Protein AF-A0A7X7BWW7-F1 (afdb_monomer_lite)

Sequence (259 aa):
MKNIQGCFLLGLLAFFCTSCFNEVEGQLAALERRVAFVEQKVATMTENIQSLQVLAEKYQSYIYVDSFRAIYSGKDITGYRLYFSDGQEIVLNNSITEEDPIIGLKFGTDGFYYWTITIDGVTDYVYDDYGQKVAASVLQPIVKIENNNWKISFDGGGIWKTYGSAMAQDGKSFVESVVEEDGYLNIYLLSGEVLTFPTYDLYEDYLDQIYKLGNDLDALIQIYDAKKNNLFVRTVVPIVENTDTVGYEMVFNNSTSIS

Radius of gyration: 32.7 Å; chains: 1; bounding box: 74×39×123 Å

Secondary structure (DSSP, 8-state):
-HHHHHHHHHHHHHHHHHHHHHHHHHHHHHHHHHHHHHHHHHHHHHHHHHHHHHHHHHHHTTPPEEEEEEEEETTEEEEEEEEETTS-EEEEE----TTS-EEEEEE-TTS-EEEEEEETTEEEE-B-TTS-B-BTTT---EEEEETTEEEEESSTTS--EEEEETTSSS---SEEEEEEETTEEEEEETTS-EEEEEBHHHHHHHHHHHHHHHHHHHHHHHHHHHHHTT--EEEEEEEEETTEEEEEEEEETTS-EE-

Structure (mmCIF, N/CA/C/O backbone):
data_AF-A0A7X7BWW7-F1
#
_entry.id   AF-A0A7X7BWW7-F1
#
loop_
_atom_site.group_PDB
_atom_site.id
_atom_site.type_symbol
_atom_site.label_atom_id
_atom_site.label_alt_id
_atom_site.label_comp_id
_atom_site.label_asym_id
_atom_site.label_entity_id
_atom_site.label_seq_id
_atom_site.pdbx_PDB_ins_code
_atom_site.Cartn_x
_atom_site.Cartn_y
_atom_site.Cartn_z
_atom_site.occupancy
_atom_site.B_iso_or_equiv
_atom_site.auth_seq_id
_atom_site.auth_comp_id
_atom_site.auth_asym_id
_ato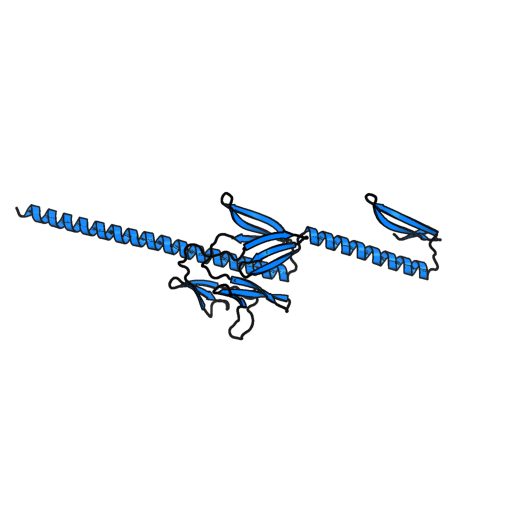m_site.auth_atom_id
_atom_site.pdbx_PDB_model_num
ATOM 1 N N . MET A 1 1 ? 34.629 22.397 -72.790 1.00 48.25 1 MET A N 1
ATOM 2 C CA . MET A 1 1 ? 34.053 21.159 -72.207 1.00 48.25 1 MET A CA 1
ATOM 3 C C . MET A 1 1 ? 34.547 20.816 -70.792 1.00 48.25 1 MET A C 1
ATOM 5 O O . MET A 1 1 ? 33.777 20.195 -70.078 1.00 48.25 1 MET A O 1
ATOM 9 N N . LYS A 1 2 ? 35.745 21.221 -70.325 1.00 48.72 2 LYS A N 1
ATOM 10 C CA . LYS A 1 2 ? 36.248 20.822 -68.985 1.00 48.72 2 LYS A CA 1
ATOM 11 C C . LYS A 1 2 ? 35.424 21.323 -67.778 1.00 48.72 2 LYS A C 1
ATOM 13 O O . LYS A 1 2 ? 35.360 20.627 -66.775 1.00 48.72 2 LYS A O 1
ATOM 18 N N . ASN A 1 3 ? 34.748 22.470 -67.876 1.00 48.72 3 ASN A N 1
ATOM 19 C CA . ASN A 1 3 ? 34.093 23.093 -66.712 1.00 48.72 3 ASN A CA 1
ATOM 20 C C . ASN A 1 3 ? 32.741 22.456 -66.323 1.00 48.72 3 ASN A C 1
ATOM 22 O O . ASN A 1 3 ? 32.282 22.657 -65.208 1.00 48.72 3 ASN A O 1
ATOM 26 N N . ILE A 1 4 ? 32.112 21.672 -67.208 1.00 50.66 4 ILE A N 1
ATOM 27 C CA . ILE A 1 4 ? 30.796 21.055 -66.940 1.00 50.66 4 ILE A CA 1
ATOM 28 C C . ILE A 1 4 ? 30.940 19.787 -66.080 1.00 50.66 4 ILE A C 1
ATOM 30 O O . ILE A 1 4 ? 30.092 19.520 -65.232 1.00 50.66 4 ILE A O 1
ATOM 34 N N . GLN A 1 5 ? 32.043 19.042 -66.223 1.00 50.62 5 GLN A N 1
ATOM 35 C CA . GLN A 1 5 ? 32.283 17.839 -65.414 1.00 50.62 5 GLN A CA 1
ATOM 36 C C . GLN A 1 5 ? 32.557 18.161 -63.935 1.00 50.62 5 GLN A C 1
ATOM 38 O O . GLN A 1 5 ? 32.140 17.397 -63.071 1.00 50.62 5 GLN A O 1
ATOM 43 N N . GLY A 1 6 ? 33.181 19.307 -63.627 1.00 45.78 6 GLY A N 1
ATOM 44 C CA . GLY A 1 6 ? 33.414 19.740 -62.242 1.00 45.78 6 GLY A CA 1
ATOM 45 C C . GLY A 1 6 ? 32.120 20.049 -61.481 1.00 45.78 6 GLY A C 1
ATOM 46 O O . GLY A 1 6 ? 31.939 19.583 -60.359 1.00 45.78 6 GLY A O 1
ATOM 47 N N . CYS A 1 7 ? 31.182 20.767 -62.109 1.00 51.72 7 CYS A N 1
ATOM 48 C CA . CYS A 1 7 ? 29.879 21.064 -61.505 1.00 51.72 7 CYS A CA 1
ATOM 49 C C . CYS A 1 7 ? 29.022 19.805 -61.306 1.00 51.72 7 CYS A C 1
ATOM 51 O O . CYS A 1 7 ? 28.334 19.700 -60.295 1.00 51.72 7 CYS A O 1
ATOM 53 N N . PHE A 1 8 ? 29.091 18.836 -62.226 1.00 53.88 8 PHE A N 1
ATOM 54 C CA . PHE A 1 8 ? 28.368 17.570 -62.075 1.00 53.88 8 PHE A CA 1
ATOM 55 C C . PHE A 1 8 ? 28.928 16.728 -60.915 1.00 53.88 8 PHE A C 1
ATOM 57 O O . PHE A 1 8 ? 28.154 16.150 -60.159 1.00 53.88 8 PHE A O 1
ATOM 64 N N . LEU A 1 9 ? 30.255 16.720 -60.716 1.00 51.09 9 LEU A N 1
ATOM 65 C CA . LEU A 1 9 ? 30.888 16.018 -59.592 1.00 51.09 9 LEU A CA 1
ATOM 66 C C . LEU A 1 9 ? 30.541 16.648 -58.230 1.00 51.09 9 LEU A C 1
ATOM 68 O O . LEU A 1 9 ? 30.221 15.918 -57.295 1.00 51.09 9 LEU A O 1
ATOM 72 N N . LEU A 1 10 ? 30.559 17.986 -58.119 1.00 53.88 10 LEU A N 1
ATOM 73 C CA . LEU A 1 10 ? 30.142 18.678 -56.888 1.00 53.88 10 LEU A CA 1
ATOM 74 C C . LEU A 1 10 ? 28.650 18.479 -56.590 1.00 53.88 10 LEU A C 1
ATOM 76 O O . LEU A 1 10 ? 28.290 18.267 -55.435 1.00 53.88 10 LEU A O 1
ATOM 80 N N . GLY A 1 11 ? 27.792 18.527 -57.615 1.00 56.75 11 GLY A N 1
ATOM 81 C CA . GLY A 1 11 ? 26.356 18.282 -57.461 1.00 56.75 11 GLY A CA 1
ATOM 82 C C . GLY A 1 11 ? 26.060 16.872 -56.951 1.00 56.75 11 GLY A C 1
ATOM 83 O O . GLY A 1 11 ? 25.254 16.714 -56.038 1.00 56.75 11 GLY A O 1
ATOM 84 N N . LEU A 1 12 ? 26.765 15.862 -57.475 1.00 54.09 12 LEU A N 1
ATOM 85 C CA . LEU A 1 12 ? 26.652 14.480 -57.005 1.00 54.09 12 LEU A CA 1
ATOM 86 C C . LEU A 1 12 ? 27.092 14.347 -55.537 1.00 54.09 12 LEU A C 1
ATOM 88 O O . LEU A 1 12 ? 26.382 13.747 -54.735 1.00 54.09 12 LEU A O 1
ATOM 92 N N . LEU A 1 13 ? 28.235 14.944 -55.173 1.00 51.72 13 LEU A N 1
ATOM 93 C CA . LEU A 1 13 ? 28.776 14.886 -53.811 1.00 51.72 13 LEU A CA 1
ATOM 94 C C . LEU A 1 13 ? 27.843 15.562 -52.790 1.00 51.72 13 LEU A C 1
ATOM 96 O O . LEU A 1 13 ? 27.635 15.031 -51.702 1.00 51.72 13 LEU A O 1
ATOM 100 N N . ALA A 1 14 ? 27.227 16.689 -53.160 1.00 55.19 14 ALA A N 1
ATOM 101 C CA . ALA A 1 14 ? 26.225 17.361 -52.335 1.00 55.19 14 ALA A CA 1
ATOM 102 C C . ALA A 1 14 ? 24.950 16.515 -52.156 1.00 55.19 14 ALA A C 1
ATOM 104 O O . ALA A 1 14 ? 24.408 16.476 -51.055 1.00 55.19 14 ALA A O 1
ATOM 105 N N . PHE A 1 15 ? 24.510 15.799 -53.198 1.00 53.91 15 PHE A N 1
ATOM 106 C CA . PHE A 1 15 ? 23.353 14.896 -53.130 1.00 53.91 15 PHE A CA 1
ATOM 107 C C . PHE A 1 15 ? 23.608 13.672 -52.233 1.00 53.91 15 PHE A C 1
ATOM 109 O O . PHE A 1 15 ? 22.712 13.242 -51.513 1.00 53.91 15 PHE A O 1
ATOM 116 N N . PHE A 1 16 ? 24.835 13.135 -52.231 1.00 53.84 16 PHE A N 1
ATOM 117 C CA . PHE A 1 16 ? 25.225 12.059 -51.312 1.00 53.84 16 PHE A CA 1
ATOM 118 C C . PHE A 1 16 ? 25.383 12.549 -49.861 1.00 53.84 16 PHE A C 1
ATOM 120 O O . PHE A 1 16 ? 25.000 11.840 -48.930 1.00 53.84 16 PHE A O 1
ATOM 127 N N . CYS A 1 17 ? 25.889 13.768 -49.641 1.00 54.59 17 CYS A N 1
ATOM 128 C CA . CYS A 1 17 ? 25.958 14.344 -48.295 1.00 54.59 17 CYS A CA 1
ATOM 129 C C . CYS A 1 17 ? 24.573 14.610 -47.689 1.00 54.59 17 CYS A C 1
ATOM 131 O O . CYS A 1 17 ? 24.393 14.346 -46.503 1.00 54.59 17 CYS A O 1
ATOM 133 N N . THR A 1 18 ? 23.592 15.089 -48.463 1.00 56.66 18 THR A N 1
ATOM 134 C CA . THR A 1 18 ? 22.236 15.326 -47.936 1.00 56.66 18 THR A CA 1
ATOM 135 C C . THR A 1 18 ? 21.503 14.028 -47.601 1.00 56.66 18 THR A C 1
ATOM 137 O O . THR A 1 18 ? 20.825 13.982 -46.578 1.00 56.66 18 THR A O 1
ATOM 140 N N . SER A 1 19 ? 21.686 12.945 -48.369 1.00 58.19 19 SER A N 1
ATOM 141 C CA . SER A 1 19 ? 21.134 11.636 -47.984 1.00 58.19 19 SER A CA 1
ATOM 142 C C . SER A 1 19 ? 21.736 11.105 -46.678 1.00 58.19 19 SER A C 1
ATOM 144 O O . SER A 1 19 ? 20.985 10.667 -45.810 1.00 58.19 19 SER A O 1
ATOM 146 N N . CYS A 1 20 ? 23.059 11.205 -46.494 1.00 56.69 20 CYS A N 1
ATOM 147 C CA . CYS A 1 20 ? 23.705 10.778 -45.247 1.00 56.69 20 CYS A CA 1
ATOM 148 C C . CYS A 1 20 ? 23.306 11.656 -44.049 1.00 56.69 20 CYS A C 1
ATOM 150 O O . CYS A 1 20 ? 23.158 11.148 -42.942 1.00 56.69 20 CYS A O 1
ATOM 152 N N . PHE A 1 21 ? 23.124 12.965 -44.254 1.00 65.25 21 PHE A N 1
ATOM 153 C CA . PHE A 1 21 ? 22.709 13.885 -43.193 1.00 65.25 21 PHE A CA 1
ATOM 154 C C . PHE A 1 21 ? 21.293 13.565 -42.693 1.00 65.25 21 PHE A C 1
ATOM 156 O O . PHE A 1 21 ? 21.095 13.402 -41.491 1.00 65.25 21 PHE A O 1
ATOM 163 N N . ASN A 1 22 ? 20.343 13.364 -43.614 1.00 71.44 22 ASN A N 1
ATOM 164 C CA . ASN A 1 22 ? 18.964 12.996 -43.280 1.00 71.44 22 ASN A CA 1
ATOM 165 C C . ASN A 1 22 ? 18.877 11.641 -42.547 1.00 71.44 22 ASN A C 1
ATOM 167 O O . ASN A 1 22 ? 18.026 11.461 -41.677 1.00 71.44 22 ASN A O 1
ATOM 171 N N . GLU A 1 23 ? 19.743 10.679 -42.886 1.00 75.25 23 GLU A N 1
ATOM 172 C CA . GLU A 1 23 ? 19.796 9.382 -42.200 1.00 75.25 23 GLU A CA 1
ATOM 173 C C . GLU A 1 23 ? 20.299 9.521 -40.753 1.00 75.25 23 GLU A C 1
ATOM 175 O O . GLU A 1 23 ? 19.702 8.953 -39.838 1.00 75.25 23 GLU A O 1
ATOM 180 N N . VAL A 1 24 ? 21.344 10.326 -40.525 1.00 76.75 24 VAL A N 1
ATOM 181 C CA . VAL A 1 24 ? 21.869 10.611 -39.177 1.00 76.75 24 VAL A CA 1
ATOM 182 C C . VAL A 1 24 ? 20.854 11.384 -38.330 1.00 76.75 24 VAL A C 1
ATOM 184 O O . VAL A 1 24 ? 20.650 11.039 -37.168 1.00 76.75 24 VAL A O 1
ATOM 187 N N . GLU A 1 25 ? 20.172 12.378 -38.903 1.00 78.69 25 GLU A N 1
ATOM 188 C CA . GLU A 1 25 ? 19.100 13.129 -38.232 1.00 78.69 25 GLU A CA 1
ATOM 189 C C . GLU A 1 25 ? 17.930 12.208 -37.837 1.00 78.69 25 GLU A C 1
ATOM 191 O O . GLU A 1 25 ? 17.458 12.242 -36.698 1.00 78.69 25 GLU A O 1
ATOM 196 N N . GLY A 1 26 ? 17.527 11.296 -38.730 1.00 77.88 26 GLY A N 1
ATOM 197 C CA . GLY A 1 26 ? 16.510 10.282 -38.444 1.00 77.88 26 GLY A CA 1
ATOM 198 C C . GLY A 1 26 ? 16.916 9.292 -37.343 1.00 77.88 26 GLY A C 1
ATOM 199 O O . GLY A 1 26 ? 16.087 8.941 -36.497 1.00 77.88 26 GLY A O 1
ATOM 200 N N . GLN A 1 27 ? 18.184 8.864 -37.312 1.00 86.19 27 GLN A N 1
ATOM 201 C CA . GLN A 1 27 ? 18.717 8.003 -36.248 1.00 86.19 27 GLN A CA 1
ATOM 202 C C . GLN A 1 27 ? 18.796 8.735 -34.899 1.00 86.19 27 GLN A C 1
ATOM 204 O O . GLN A 1 27 ? 18.437 8.149 -33.875 1.00 86.19 27 GLN A O 1
ATOM 209 N N . LEU A 1 28 ? 19.191 10.013 -34.889 1.00 83.25 28 LEU A N 1
ATOM 210 C CA . LEU A 1 28 ? 19.225 10.849 -33.686 1.00 83.25 28 LEU A CA 1
ATOM 211 C C . LEU A 1 28 ? 17.818 11.031 -33.097 1.00 83.25 28 LEU A C 1
ATOM 213 O O . LEU A 1 28 ? 17.592 10.676 -31.943 1.00 83.25 28 LEU A O 1
ATOM 217 N N . ALA A 1 29 ? 16.844 11.442 -33.913 1.00 81.69 29 ALA A N 1
ATOM 218 C CA . ALA A 1 29 ? 15.450 11.602 -33.487 1.00 81.69 29 ALA A CA 1
ATOM 219 C C . ALA A 1 29 ? 14.778 10.271 -33.077 1.00 81.69 29 ALA A C 1
ATOM 221 O O . ALA A 1 29 ? 13.776 10.252 -32.356 1.00 81.69 29 ALA A O 1
ATOM 222 N N . ALA A 1 30 ? 15.280 9.123 -33.546 1.00 82.38 30 ALA A N 1
ATOM 223 C CA . ALA A 1 30 ? 14.865 7.808 -33.052 1.00 82.38 30 ALA A CA 1
ATOM 224 C C . ALA A 1 30 ? 15.505 7.463 -31.695 1.00 82.38 30 ALA A C 1
ATOM 226 O O . ALA A 1 30 ? 14.848 6.844 -30.856 1.00 82.38 30 ALA A O 1
ATOM 227 N N . LEU A 1 31 ? 16.755 7.871 -31.461 1.00 85.56 31 LEU A N 1
ATOM 228 C CA . LEU A 1 31 ? 17.447 7.674 -30.189 1.00 85.56 31 LEU A CA 1
ATOM 229 C C . LEU A 1 31 ? 16.857 8.558 -29.083 1.00 85.56 31 LEU A C 1
ATOM 231 O O . LEU A 1 31 ? 16.547 8.037 -28.017 1.00 85.56 31 LEU A O 1
ATOM 235 N N . GLU A 1 32 ? 16.614 9.843 -29.353 1.00 86.12 32 GLU A N 1
ATOM 236 C CA . GLU A 1 32 ? 15.989 10.788 -28.410 1.00 86.12 32 GLU A CA 1
ATOM 237 C C . GLU A 1 32 ? 14.636 10.274 -27.898 1.00 86.12 32 GLU A C 1
ATOM 239 O O . GLU A 1 32 ? 14.408 10.206 -26.691 1.00 86.12 32 GLU A O 1
ATOM 244 N N . ARG A 1 33 ? 13.766 9.800 -28.804 1.00 84.38 33 ARG A N 1
ATOM 245 C CA . ARG A 1 33 ? 12.475 9.191 -28.430 1.00 84.38 33 ARG A CA 1
ATOM 246 C C . ARG A 1 33 ? 12.631 7.936 -27.570 1.00 84.38 33 ARG A C 1
ATOM 248 O O . ARG A 1 33 ? 11.831 7.723 -26.665 1.00 84.38 33 ARG A O 1
ATOM 255 N N . ARG A 1 34 ? 13.647 7.104 -27.831 1.00 85.06 34 ARG A N 1
ATOM 256 C CA . ARG A 1 34 ? 13.930 5.907 -27.019 1.00 85.06 34 ARG A CA 1
ATOM 257 C C . ARG A 1 34 ? 14.473 6.255 -25.634 1.00 85.06 34 ARG A C 1
ATOM 259 O O . ARG A 1 34 ? 14.130 5.559 -24.686 1.00 85.06 34 ARG A O 1
ATOM 266 N N . VAL A 1 35 ? 15.292 7.301 -25.521 1.00 86.81 35 VAL A N 1
ATOM 267 C CA . VAL A 1 35 ? 15.804 7.798 -24.234 1.00 86.81 35 VAL A CA 1
ATOM 268 C C . VAL A 1 35 ? 14.652 8.330 -23.385 1.00 86.81 35 VAL A C 1
ATOM 270 O O . VAL A 1 35 ? 14.447 7.818 -22.291 1.00 86.81 35 VAL A O 1
ATOM 273 N N . ALA A 1 36 ? 13.828 9.233 -23.926 1.00 86.00 36 ALA A N 1
ATOM 274 C CA . ALA A 1 36 ? 12.676 9.788 -23.208 1.00 86.00 36 ALA A CA 1
ATOM 275 C C . ALA A 1 36 ? 11.695 8.701 -22.719 1.00 86.00 36 ALA A C 1
ATOM 277 O O . ALA A 1 36 ? 11.221 8.750 -21.587 1.00 86.00 36 ALA A O 1
ATOM 278 N N . PHE A 1 37 ? 11.436 7.677 -23.542 1.00 83.56 37 PHE A N 1
ATOM 279 C CA . PHE A 1 37 ? 10.610 6.524 -23.164 1.00 83.56 37 PHE A CA 1
ATOM 280 C C . PHE A 1 37 ? 11.217 5.705 -22.010 1.00 83.56 37 PHE A C 1
ATOM 282 O O . PHE A 1 37 ? 10.519 5.338 -21.066 1.00 83.56 37 PHE A O 1
ATOM 289 N N . VAL A 1 38 ? 12.526 5.440 -22.061 1.00 86.25 38 VAL A N 1
ATOM 290 C CA . VAL A 1 38 ? 13.265 4.728 -21.003 1.00 86.25 38 VAL A CA 1
ATOM 291 C C . VAL A 1 38 ? 13.266 5.515 -19.690 1.00 86.25 38 VAL A C 1
ATOM 293 O O . VAL A 1 38 ? 13.013 4.936 -18.634 1.00 86.25 38 VAL A O 1
ATOM 296 N N . GLU A 1 39 ? 13.511 6.824 -19.751 1.00 88.31 39 GLU A N 1
ATOM 297 C CA . GLU A 1 39 ? 13.490 7.719 -18.589 1.00 88.31 39 GLU A CA 1
ATOM 298 C C . GLU A 1 39 ? 12.100 7.758 -17.943 1.00 88.31 39 GLU A C 1
ATOM 300 O O . GLU A 1 39 ? 11.987 7.592 -16.728 1.00 88.31 39 GLU A O 1
ATOM 305 N N . GLN A 1 40 ? 11.041 7.877 -18.752 1.00 86.38 40 GLN A N 1
ATOM 306 C CA . GLN A 1 40 ? 9.657 7.851 -18.277 1.00 86.38 40 GLN A CA 1
ATOM 307 C C . GLN A 1 40 ? 9.321 6.537 -17.556 1.00 86.38 40 GLN A C 1
ATOM 309 O O . GLN A 1 40 ? 8.803 6.578 -16.441 1.00 86.38 40 GLN A O 1
ATOM 314 N N . LYS A 1 41 ? 9.652 5.374 -18.141 1.00 83.44 41 LYS A N 1
ATOM 315 C CA . LYS A 1 41 ? 9.374 4.070 -17.507 1.00 83.44 41 LYS A CA 1
ATOM 316 C C . LYS A 1 41 ? 10.081 3.929 -16.157 1.00 83.44 41 LYS A C 1
ATOM 318 O O . LYS A 1 41 ? 9.452 3.523 -15.180 1.00 83.44 41 LYS A O 1
ATOM 323 N N . VAL A 1 42 ? 11.363 4.298 -16.078 1.00 88.38 42 VAL A N 1
ATOM 324 C CA . VAL A 1 42 ? 12.130 4.260 -14.817 1.00 88.38 42 VAL A CA 1
ATOM 325 C C . VAL A 1 42 ? 11.525 5.199 -13.769 1.00 88.38 42 VAL A C 1
ATOM 327 O O . VAL A 1 42 ? 11.390 4.794 -12.613 1.00 88.38 42 VAL A O 1
ATOM 330 N N . ALA A 1 43 ? 11.112 6.410 -14.158 1.00 88.50 43 ALA A N 1
ATOM 331 C CA . ALA A 1 43 ? 10.461 7.361 -13.257 1.00 88.50 43 ALA A CA 1
ATOM 332 C C . ALA A 1 43 ? 9.142 6.804 -12.692 1.00 88.50 43 ALA A C 1
ATOM 334 O O . ALA A 1 43 ? 8.997 6.713 -11.474 1.00 88.50 43 ALA A O 1
ATOM 335 N N . THR A 1 44 ? 8.226 6.336 -13.549 1.00 83.94 44 THR A N 1
ATOM 336 C CA . THR A 1 44 ? 6.926 5.795 -13.111 1.00 83.94 44 THR A CA 1
ATOM 337 C C . THR A 1 44 ? 7.082 4.570 -12.207 1.00 83.94 44 THR A C 1
ATOM 339 O O . THR A 1 44 ? 6.408 4.477 -11.183 1.00 83.94 44 THR A O 1
ATOM 342 N N . MET A 1 45 ? 8.002 3.650 -12.524 1.00 86.00 45 MET A N 1
ATOM 343 C CA . MET A 1 45 ? 8.276 2.499 -11.657 1.00 86.00 45 MET A CA 1
ATOM 344 C C . MET A 1 45 ? 8.848 2.937 -10.296 1.00 86.00 45 MET A C 1
ATOM 346 O O . MET A 1 45 ? 8.475 2.379 -9.268 1.00 86.00 45 MET A O 1
ATOM 350 N N . THR A 1 46 ? 9.691 3.974 -10.261 1.00 90.88 46 THR A N 1
ATOM 351 C CA . THR A 1 46 ? 10.249 4.521 -9.009 1.00 90.88 46 THR A CA 1
ATOM 352 C C . THR A 1 46 ? 9.170 5.162 -8.126 1.00 90.88 46 THR A C 1
ATOM 354 O O . THR A 1 46 ? 9.119 4.874 -6.931 1.00 90.88 46 THR A O 1
ATOM 357 N N . GLU A 1 47 ? 8.272 5.972 -8.696 1.00 89.50 47 GLU A N 1
ATOM 358 C CA . GLU A 1 47 ? 7.132 6.578 -7.977 1.00 89.50 47 GLU A CA 1
ATOM 359 C C . GLU A 1 47 ? 6.174 5.517 -7.405 1.00 89.50 47 GLU A C 1
ATOM 361 O O . GLU A 1 47 ? 5.663 5.643 -6.288 1.00 89.50 47 GLU A O 1
ATOM 366 N N . ASN A 1 48 ? 5.967 4.428 -8.148 1.00 87.50 48 ASN A N 1
ATOM 367 C CA . ASN A 1 48 ? 5.157 3.296 -7.709 1.00 87.50 48 ASN A CA 1
ATOM 368 C C . ASN A 1 48 ? 5.785 2.560 -6.515 1.00 87.50 48 ASN A C 1
ATOM 370 O O . ASN A 1 48 ? 5.101 2.278 -5.531 1.00 87.50 48 ASN A O 1
ATOM 374 N N . ILE A 1 49 ? 7.096 2.306 -6.561 1.00 91.62 49 ILE A N 1
ATOM 375 C CA . ILE A 1 49 ? 7.840 1.698 -5.449 1.00 91.62 49 ILE A CA 1
ATOM 376 C C . ILE A 1 49 ? 7.814 2.608 -4.207 1.00 91.62 49 ILE A C 1
ATOM 378 O O . ILE A 1 49 ? 7.634 2.114 -3.094 1.00 91.62 49 ILE A O 1
ATOM 382 N N . GLN A 1 50 ? 7.946 3.930 -4.375 1.00 92.69 50 GLN A N 1
ATOM 383 C CA . GLN A 1 50 ? 7.780 4.903 -3.283 1.00 92.69 50 GLN A CA 1
ATOM 384 C C . GLN A 1 50 ? 6.383 4.814 -2.657 1.00 92.69 50 GLN A C 1
ATOM 386 O O . GLN A 1 50 ? 6.257 4.739 -1.437 1.00 92.69 50 GLN A O 1
ATOM 391 N N . SER A 1 51 ? 5.339 4.754 -3.484 1.00 92.19 51 SER A N 1
ATOM 392 C CA . SER A 1 51 ? 3.950 4.665 -3.019 1.00 92.19 51 SER A CA 1
ATOM 393 C C . SER A 1 51 ? 3.670 3.366 -2.257 1.00 92.19 51 SER A C 1
ATOM 395 O O . SER A 1 51 ? 3.033 3.400 -1.205 1.00 92.19 51 SER A O 1
ATOM 397 N N . LEU A 1 52 ? 4.197 2.231 -2.733 1.00 92.94 52 LEU A N 1
ATOM 398 C CA . LEU A 1 52 ? 4.140 0.950 -2.020 1.00 92.94 52 LEU A CA 1
ATOM 399 C C . LEU A 1 52 ? 4.856 1.000 -0.668 1.00 92.94 52 LEU A C 1
ATOM 401 O O . LEU A 1 52 ? 4.304 0.546 0.332 1.00 92.94 52 LEU A O 1
ATOM 405 N N . GLN A 1 53 ? 6.060 1.573 -0.618 1.00 93.94 53 GLN A N 1
ATOM 406 C CA . GLN A 1 53 ? 6.800 1.708 0.633 1.00 93.94 53 GLN A CA 1
ATOM 407 C C . GLN A 1 53 ? 6.006 2.527 1.662 1.00 93.94 53 GLN A C 1
ATOM 409 O O . GLN A 1 53 ? 5.825 2.073 2.792 1.00 93.94 53 GLN A O 1
ATOM 414 N N . VAL A 1 54 ? 5.457 3.679 1.259 1.00 93.25 54 VAL A N 1
ATOM 415 C CA . VAL A 1 54 ? 4.632 4.501 2.155 1.00 93.25 54 VAL A CA 1
ATOM 416 C C . VAL A 1 54 ? 3.395 3.728 2.618 1.00 93.25 54 VAL A C 1
ATOM 418 O O . VAL A 1 54 ? 3.111 3.727 3.809 1.00 93.25 54 VAL A O 1
ATOM 421 N N . LEU A 1 55 ? 2.690 3.001 1.741 1.00 92.50 55 LEU A N 1
ATOM 422 C CA . LEU A 1 55 ? 1.547 2.164 2.149 1.00 92.50 55 LEU A CA 1
ATOM 423 C C . LEU A 1 55 ? 1.928 1.128 3.224 1.00 92.50 55 LEU A C 1
ATOM 425 O O . LEU A 1 55 ? 1.207 0.976 4.213 1.00 92.50 55 LEU A O 1
ATOM 429 N N . ALA A 1 56 ? 3.078 0.462 3.078 1.00 92.12 56 ALA A N 1
ATOM 430 C CA . ALA A 1 56 ? 3.583 -0.475 4.082 1.00 92.12 56 ALA A CA 1
ATOM 431 C C . ALA A 1 56 ? 3.873 0.206 5.436 1.00 92.12 56 ALA A C 1
ATOM 433 O O . ALA A 1 56 ? 3.565 -0.362 6.487 1.00 92.12 56 ALA A O 1
ATOM 434 N N . GLU A 1 57 ? 4.432 1.420 5.418 1.00 91.56 57 GLU A N 1
ATOM 435 C CA . GLU A 1 57 ? 4.725 2.230 6.611 1.00 91.56 57 GLU A CA 1
ATOM 436 C C . GLU A 1 57 ? 3.448 2.765 7.291 1.00 91.56 57 GLU A C 1
ATOM 438 O O . GLU A 1 57 ? 3.346 2.740 8.522 1.00 91.56 57 GLU A O 1
ATOM 443 N N . LYS A 1 58 ? 2.437 3.189 6.515 1.00 89.06 58 LYS A N 1
ATOM 444 C CA . LYS A 1 58 ? 1.135 3.658 7.031 1.00 89.06 58 LYS A CA 1
ATOM 445 C C . LYS A 1 58 ? 0.416 2.569 7.814 1.00 89.06 58 LYS A C 1
ATOM 447 O O . LYS A 1 58 ? -0.024 2.817 8.936 1.00 89.06 58 LYS A O 1
ATOM 452 N N . TYR A 1 59 ? 0.357 1.361 7.251 1.00 84.88 59 TYR A N 1
ATOM 453 C CA . TYR A 1 59 ? -0.285 0.217 7.896 1.00 84.88 59 TYR A CA 1
ATOM 454 C C . TYR A 1 59 ? 0.406 -0.148 9.217 1.00 84.88 59 TYR A C 1
ATOM 456 O O . TYR A 1 59 ? -0.252 -0.302 10.242 1.00 84.88 59 TYR A O 1
ATOM 464 N N . GLN A 1 60 ? 1.744 -0.213 9.223 1.00 82.50 60 GLN A N 1
ATOM 465 C CA . GLN A 1 60 ? 2.534 -0.488 10.435 1.00 82.50 60 GLN A CA 1
ATOM 466 C C . GLN A 1 60 ? 2.374 0.594 11.517 1.00 82.50 60 GLN A C 1
ATOM 468 O O . GLN A 1 60 ? 2.578 0.320 12.698 1.00 82.50 60 GLN A O 1
ATOM 473 N N . SER A 1 61 ? 1.990 1.808 11.117 1.00 86.25 61 SER A N 1
ATOM 474 C CA . SER A 1 61 ? 1.763 2.953 12.008 1.00 86.25 61 SER A CA 1
ATOM 475 C C . SER A 1 61 ? 0.300 3.128 12.436 1.00 86.25 61 SER A C 1
ATOM 477 O O . SER A 1 61 ? -0.012 4.115 13.100 1.00 86.25 61 SER A O 1
ATOM 479 N N . TYR A 1 62 ? -0.591 2.196 12.069 1.00 79.69 62 TYR A N 1
ATOM 480 C CA . TYR A 1 62 ? -2.045 2.267 12.298 1.00 79.69 62 TYR A CA 1
ATOM 481 C C . TYR A 1 62 ? -2.709 3.549 11.753 1.00 79.69 62 TYR A C 1
ATOM 483 O O . TYR A 1 62 ? -3.681 4.053 12.318 1.00 79.69 62 TYR A O 1
ATOM 491 N N . ILE A 1 63 ? -2.185 4.094 10.650 1.00 86.81 63 ILE A N 1
ATOM 492 C CA . ILE A 1 63 ? -2.734 5.292 10.006 1.00 86.81 63 ILE A CA 1
ATOM 493 C C . ILE A 1 63 ? -3.885 4.884 9.076 1.00 86.81 63 ILE A C 1
ATOM 495 O O . ILE A 1 63 ? -3.721 4.020 8.214 1.00 86.81 63 ILE A O 1
ATOM 499 N N . TYR A 1 64 ? -5.044 5.521 9.253 1.00 85.56 64 TYR A N 1
ATOM 500 C CA . TYR A 1 64 ? -6.256 5.297 8.462 1.00 85.56 64 TYR A CA 1
ATOM 501 C C . TYR A 1 64 ? -6.343 6.243 7.256 1.00 85.56 64 TYR A C 1
ATOM 503 O O . TYR A 1 64 ? -5.675 7.285 7.208 1.00 85.56 64 TYR A O 1
ATOM 511 N N . VAL A 1 65 ? -7.172 5.874 6.276 1.00 91.88 65 VAL A N 1
ATOM 512 C CA . VAL A 1 65 ? -7.493 6.745 5.138 1.00 91.88 65 VAL A CA 1
ATOM 513 C C . VAL A 1 65 ? -8.628 7.682 5.545 1.00 91.88 65 VAL A C 1
ATOM 515 O O . VAL A 1 65 ? -9.699 7.234 5.946 1.00 91.88 65 VAL A O 1
ATOM 518 N N . ASP A 1 66 ? -8.375 8.983 5.438 1.00 91.44 66 ASP A N 1
ATOM 519 C CA . ASP A 1 66 ? -9.364 10.045 5.644 1.00 91.44 66 ASP A CA 1
ATOM 520 C C . ASP A 1 66 ? -10.300 10.150 4.433 1.00 91.44 66 ASP A C 1
ATOM 522 O O . ASP A 1 66 ? -11.519 10.158 4.566 1.00 91.44 66 ASP A O 1
ATOM 526 N N . SER A 1 67 ? -9.726 10.190 3.229 1.00 90.56 67 SER A N 1
ATOM 527 C CA . SER A 1 67 ? -10.491 10.255 1.985 1.00 90.56 67 SER A CA 1
ATOM 528 C C . SER A 1 67 ? -9.654 9.833 0.775 1.00 90.56 67 SER A C 1
ATOM 530 O O . SER A 1 67 ? -8.421 9.787 0.821 1.00 90.56 67 SER A O 1
ATOM 532 N N . PHE A 1 68 ? -10.309 9.547 -0.353 1.00 93.19 68 PHE A N 1
ATOM 533 C CA . PHE A 1 68 ? -9.626 9.290 -1.623 1.00 93.19 68 PHE A CA 1
ATOM 534 C C . PHE A 1 68 ? -10.328 9.928 -2.824 1.00 93.19 68 PHE A C 1
ATOM 536 O O . PHE A 1 68 ? -11.498 10.308 -2.770 1.00 93.19 68 PHE A O 1
ATOM 543 N N . ARG A 1 69 ? -9.591 10.080 -3.932 1.00 93.81 69 ARG A N 1
ATOM 544 C CA . ARG A 1 69 ? -10.114 10.591 -5.209 1.00 93.81 69 ARG A CA 1
ATOM 545 C C . ARG A 1 69 ? -9.483 9.867 -6.390 1.00 93.81 69 ARG A C 1
ATOM 547 O O . ARG A 1 69 ? -8.261 9.811 -6.497 1.00 93.81 69 ARG A O 1
ATOM 554 N N . ALA A 1 70 ? -10.306 9.384 -7.315 1.00 91.56 70 ALA A N 1
ATOM 555 C CA . ALA A 1 70 ? -9.832 8.933 -8.620 1.00 91.56 70 ALA A CA 1
ATOM 556 C C . ALA A 1 70 ? -9.291 10.116 -9.448 1.00 91.56 70 ALA A C 1
ATOM 558 O O . ALA A 1 70 ? -9.855 11.215 -9.446 1.00 91.56 70 ALA A O 1
ATOM 559 N N . ILE A 1 71 ? -8.193 9.876 -10.158 1.00 90.19 71 ILE A N 1
ATOM 560 C CA . ILE A 1 71 ? -7.540 10.791 -11.097 1.00 90.19 71 ILE A CA 1
ATOM 561 C C . ILE A 1 71 ? -7.927 10.337 -12.505 1.00 90.19 71 ILE A C 1
ATOM 563 O O . ILE A 1 71 ? -7.835 9.151 -12.808 1.00 90.19 71 ILE A O 1
ATOM 567 N N . TYR A 1 72 ? -8.344 11.265 -13.366 1.00 86.19 72 TYR A N 1
ATOM 568 C CA . TYR A 1 72 ? -8.884 10.946 -14.689 1.00 86.19 72 TYR A CA 1
ATOM 569 C C . TYR A 1 72 ? -8.064 11.560 -15.824 1.00 86.19 72 TYR A C 1
ATOM 571 O O . TYR A 1 72 ? -7.697 12.736 -15.765 1.00 86.19 72 TYR A O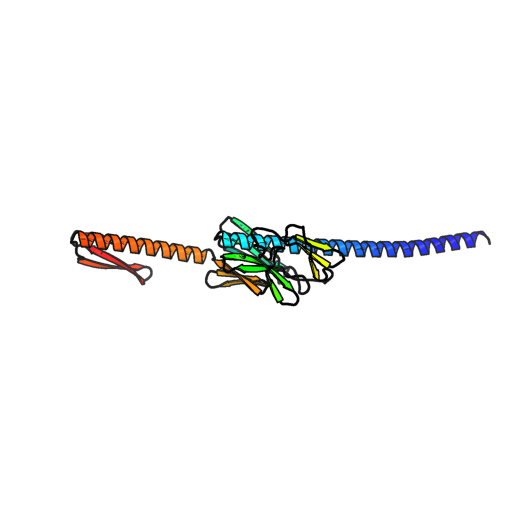 1
ATOM 579 N N . SER A 1 73 ? -7.904 10.803 -16.910 1.00 82.56 73 SER A N 1
ATOM 580 C CA . SER A 1 73 ? -7.547 11.321 -18.232 1.00 82.56 73 SER A CA 1
ATOM 581 C C . SER A 1 73 ? -8.720 11.085 -19.180 1.00 82.56 73 SER A C 1
ATOM 583 O O . SER A 1 73 ? -9.037 9.956 -19.551 1.00 82.56 73 SER A O 1
ATOM 585 N N . GLY A 1 74 ? -9.438 12.153 -19.531 1.00 86.31 74 GLY A N 1
ATOM 586 C CA . GLY A 1 74 ? -10.678 12.043 -20.299 1.00 86.31 74 GLY A CA 1
ATOM 587 C C . GLY A 1 74 ? -11.775 11.321 -19.511 1.00 86.31 74 GLY A C 1
ATOM 588 O O . GLY A 1 74 ? -12.424 11.936 -18.667 1.00 86.31 74 GLY A O 1
ATOM 589 N N . LYS A 1 75 ? -12.009 10.041 -19.820 1.00 83.19 75 LYS A N 1
ATOM 590 C CA . LYS A 1 75 ? -12.972 9.172 -19.114 1.00 83.19 75 LYS A CA 1
ATOM 591 C C . LYS A 1 75 ? -12.307 8.075 -18.283 1.00 83.19 75 LYS A C 1
ATOM 593 O O . LYS A 1 75 ? -12.993 7.441 -17.487 1.00 83.19 75 LYS A O 1
ATOM 598 N N . ASP A 1 76 ? -11.012 7.860 -18.470 1.00 81.56 76 ASP A N 1
ATOM 599 C CA . ASP A 1 76 ? -10.297 6.706 -17.939 1.00 81.56 76 ASP A CA 1
ATOM 600 C C . ASP A 1 76 ? -9.596 7.082 -16.629 1.00 81.56 76 ASP A C 1
ATOM 602 O O . ASP A 1 76 ? -9.046 8.181 -16.506 1.00 81.56 76 ASP A O 1
ATOM 606 N N . ILE A 1 77 ? -9.626 6.187 -15.637 1.00 83.25 77 ILE A N 1
ATOM 607 C CA . ILE A 1 77 ? -8.965 6.402 -14.343 1.00 83.25 77 ILE A CA 1
ATOM 608 C C . ILE A 1 77 ? -7.467 6.124 -14.503 1.00 83.25 77 ILE A C 1
ATOM 610 O O . ILE A 1 77 ? -7.049 4.976 -14.643 1.00 83.25 77 ILE A O 1
ATOM 614 N N . THR A 1 78 ? -6.654 7.176 -14.436 1.00 83.50 78 THR A N 1
ATOM 615 C CA . THR A 1 78 ? -5.186 7.114 -14.534 1.00 83.50 78 THR A CA 1
ATOM 616 C C . THR A 1 78 ? -4.489 7.105 -13.178 1.00 83.50 78 THR A C 1
ATOM 618 O O . THR A 1 78 ? -3.268 7.214 -13.111 1.00 83.50 78 THR A O 1
ATOM 621 N N . GLY A 1 79 ? -5.237 6.987 -12.083 1.00 88.44 79 GLY A N 1
ATOM 622 C CA . GLY A 1 79 ? -4.677 6.808 -10.750 1.00 88.44 79 GLY A CA 1
ATOM 623 C C . GLY A 1 79 ? -5.656 7.123 -9.633 1.00 88.44 79 GLY A C 1
ATOM 624 O O . GLY A 1 79 ? -6.810 7.474 -9.876 1.00 88.44 79 GLY A O 1
ATOM 625 N N . TYR A 1 80 ? -5.165 7.054 -8.404 1.00 91.44 80 TYR A N 1
ATOM 626 C CA . TYR A 1 80 ? -5.892 7.442 -7.201 1.00 91.44 80 TYR A CA 1
ATOM 627 C C . TYR A 1 80 ? -5.010 8.342 -6.342 1.00 91.44 80 TYR A C 1
ATOM 629 O O . TYR A 1 80 ? -3.803 8.138 -6.248 1.00 91.44 80 TYR A O 1
ATOM 637 N N . ARG A 1 81 ? -5.610 9.335 -5.696 1.00 94.19 81 ARG A N 1
ATOM 638 C CA . ARG A 1 81 ? -4.982 10.123 -4.638 1.00 94.19 81 ARG A CA 1
ATOM 639 C C . ARG A 1 81 ? -5.600 9.713 -3.311 1.00 94.19 81 ARG A C 1
ATOM 641 O O . ARG A 1 81 ? -6.824 9.758 -3.192 1.00 94.19 81 ARG A O 1
ATOM 648 N N . LEU A 1 82 ? -4.765 9.320 -2.358 1.00 94.69 82 LEU A N 1
ATOM 649 C CA . LEU A 1 82 ? -5.172 8.992 -0.992 1.00 94.69 82 LEU A CA 1
ATOM 650 C C . LEU A 1 82 ? -4.771 10.128 -0.055 1.00 94.69 82 LEU A C 1
ATOM 652 O O . LEU A 1 82 ? -3.672 10.669 -0.194 1.00 94.69 82 LEU A O 1
ATOM 656 N N . TYR A 1 83 ? -5.636 10.433 0.905 1.00 94.44 83 TYR A N 1
ATOM 657 C CA . TYR A 1 83 ? -5.390 11.348 2.013 1.00 94.44 83 TYR A CA 1
ATOM 658 C C . TYR A 1 83 ? -5.418 10.545 3.316 1.00 94.44 83 TYR A C 1
ATOM 660 O O . TYR A 1 83 ? -6.357 9.788 3.561 1.00 94.44 83 TYR A O 1
ATOM 668 N N . PHE A 1 84 ? -4.378 10.677 4.135 1.00 93.06 84 PHE A N 1
ATOM 669 C CA . PHE A 1 84 ? -4.223 9.938 5.388 1.00 93.06 84 PHE A CA 1
ATOM 670 C C . PHE A 1 84 ? -4.445 10.831 6.609 1.00 93.06 84 PHE A C 1
ATOM 672 O O . PHE A 1 84 ? -4.245 12.046 6.554 1.00 93.06 84 PHE A O 1
ATOM 679 N N . SER A 1 85 ? -4.785 10.214 7.740 1.00 90.00 85 SER A N 1
ATOM 680 C CA . SER A 1 85 ? -5.078 10.930 8.989 1.00 90.00 85 SER A CA 1
ATOM 681 C C . SER A 1 85 ? -3.894 11.662 9.630 1.00 90.00 85 SER A C 1
ATOM 683 O O . SER A 1 85 ? -4.096 12.543 10.464 1.00 90.00 85 SER A O 1
ATOM 685 N N . ASP A 1 86 ? -2.660 11.376 9.205 1.00 91.81 86 ASP A N 1
ATOM 686 C CA . ASP A 1 86 ? -1.468 12.153 9.571 1.00 91.81 86 ASP A CA 1
ATOM 687 C C . ASP A 1 86 ? -1.227 13.378 8.661 1.00 91.81 86 ASP A C 1
ATOM 689 O O . ASP A 1 86 ? -0.190 14.038 8.755 1.00 91.81 86 ASP A O 1
ATOM 693 N N . GLY A 1 87 ? -2.180 13.691 7.776 1.00 91.00 87 GLY A N 1
ATOM 694 C CA . GLY A 1 87 ? -2.142 14.832 6.862 1.00 91.00 87 GLY A CA 1
ATOM 695 C C . GLY A 1 87 ? -1.254 14.634 5.631 1.00 91.00 87 GLY A C 1
ATOM 696 O O . GLY A 1 87 ? -1.094 15.571 4.847 1.00 91.00 87 GLY A O 1
ATOM 697 N N . GLN A 1 88 ? -0.670 13.448 5.443 1.00 93.31 88 GLN A N 1
ATOM 698 C CA . GLN A 1 88 ? 0.071 13.125 4.224 1.00 93.31 88 GLN A CA 1
ATOM 699 C C . GLN A 1 88 ? -0.867 12.654 3.106 1.00 93.31 88 GLN A C 1
ATOM 701 O O . GLN A 1 88 ? -1.919 12.063 3.349 1.00 93.31 88 GLN A O 1
ATOM 706 N N . GLU A 1 89 ? -0.440 12.860 1.863 1.00 94.31 89 GLU A N 1
ATOM 707 C CA . GLU A 1 89 ? -1.097 12.337 0.667 1.00 94.31 89 GLU A CA 1
ATOM 708 C C . GLU A 1 89 ? -0.122 11.501 -0.169 1.00 94.31 89 GLU A C 1
ATOM 710 O O . GLU A 1 89 ? 1.078 11.784 -0.193 1.00 94.31 89 GLU A O 1
ATOM 715 N N . ILE A 1 90 ? -0.637 10.497 -0.884 1.00 92.19 90 ILE A N 1
ATOM 716 C CA . ILE A 1 90 ? 0.119 9.770 -1.919 1.00 92.19 90 ILE A CA 1
ATOM 717 C C . ILE A 1 90 ? -0.689 9.661 -3.210 1.00 92.19 90 ILE A C 1
ATOM 719 O O . ILE A 1 90 ? -1.921 9.751 -3.205 1.00 92.19 90 ILE A O 1
ATOM 723 N N . VAL A 1 91 ? 0.014 9.441 -4.322 1.00 90.12 91 VAL A N 1
ATOM 724 C CA . VAL A 1 91 ? -0.580 9.236 -5.645 1.00 90.12 91 VAL A CA 1
ATOM 725 C C . VAL A 1 91 ? -0.245 7.836 -6.143 1.00 90.12 91 VAL A C 1
ATOM 727 O O . VAL A 1 91 ? 0.899 7.527 -6.451 1.00 90.12 91 VAL A O 1
ATOM 730 N N . LEU A 1 92 ? -1.274 7.006 -6.266 1.00 88.94 92 LEU A N 1
ATOM 731 C CA . LEU A 1 92 ? -1.216 5.699 -6.904 1.00 88.94 92 LEU A CA 1
ATOM 732 C C . LEU A 1 92 ? -1.411 5.896 -8.413 1.00 88.94 92 LEU A C 1
ATOM 734 O O . LEU A 1 92 ? -2.545 5.979 -8.884 1.00 88.94 92 LEU A O 1
ATOM 738 N N . ASN A 1 93 ? -0.328 6.028 -9.177 1.00 81.25 93 ASN A N 1
ATOM 739 C CA . ASN A 1 93 ? -0.399 6.162 -10.637 1.00 81.25 93 ASN A CA 1
ATOM 740 C C . ASN A 1 93 ? -0.909 4.857 -11.278 1.00 81.25 93 ASN A C 1
ATOM 742 O O . ASN A 1 93 ? -0.365 3.795 -10.998 1.00 81.25 93 ASN A O 1
ATOM 746 N N . ASN A 1 94 ? -1.882 4.912 -12.193 1.00 70.25 94 ASN A N 1
ATOM 747 C CA . ASN A 1 94 ? -2.423 3.737 -12.907 1.00 70.25 94 ASN A CA 1
ATOM 748 C C . ASN A 1 94 ? -2.012 3.693 -14.397 1.00 70.25 94 ASN A C 1
ATOM 750 O O . ASN A 1 94 ? -2.751 3.244 -15.268 1.00 70.25 94 ASN A O 1
ATOM 754 N N . SER A 1 95 ? -0.855 4.260 -14.727 1.00 54.72 95 SER A N 1
ATOM 755 C CA . SER A 1 95 ? -0.559 4.744 -16.084 1.00 54.72 95 SER A CA 1
ATOM 756 C C . SER A 1 95 ? 0.103 3.720 -17.028 1.00 54.72 95 SER A C 1
ATOM 758 O O . SER A 1 95 ? 0.989 4.124 -17.779 1.00 54.72 95 SER A O 1
ATOM 760 N N . ILE A 1 96 ? -0.195 2.410 -16.936 1.00 50.62 96 ILE A N 1
ATOM 761 C CA . ILE A 1 96 ? 0.705 1.366 -17.488 1.00 50.62 96 ILE A CA 1
ATOM 762 C C . ILE A 1 96 ? 0.011 -0.040 -17.800 1.00 50.62 96 ILE A C 1
ATOM 764 O O . ILE A 1 96 ? -1.032 -0.322 -17.218 1.00 50.62 96 ILE A O 1
ATOM 768 N N . THR A 1 97 ? 0.543 -0.914 -18.711 1.00 50.16 97 THR A N 1
ATOM 769 C CA . THR A 1 97 ? -0.045 -2.121 -19.458 1.00 50.16 97 THR A CA 1
ATOM 770 C C . THR A 1 97 ? 0.632 -3.531 -19.231 1.00 50.16 97 THR A C 1
ATOM 772 O O . THR A 1 97 ? 1.288 -3.715 -18.247 1.00 50.16 97 THR A O 1
ATOM 775 N N . GLU A 1 98 ? 0.492 -4.636 -19.980 1.00 50.41 98 GLU A N 1
ATOM 776 C CA . GLU A 1 98 ? 0.799 -6.012 -19.468 1.00 50.41 98 GLU A CA 1
ATOM 777 C C . GLU A 1 98 ? 2.257 -6.510 -19.324 1.00 50.41 98 GLU A C 1
ATOM 779 O O . GLU A 1 98 ? 2.469 -7.488 -18.609 1.00 50.41 98 GLU A O 1
ATOM 784 N N . GLU A 1 99 ? 3.268 -5.881 -19.928 1.00 63.56 99 GLU A N 1
ATOM 785 C CA . GLU A 1 99 ? 4.584 -6.533 -20.140 1.00 63.56 99 GLU A CA 1
ATOM 786 C C . GLU A 1 99 ? 5.740 -6.136 -19.178 1.00 63.56 99 GLU A C 1
ATOM 788 O O . GLU A 1 99 ? 6.855 -6.640 -19.329 1.00 63.56 99 GLU A O 1
ATOM 793 N N . ASP A 1 100 ? 5.524 -5.260 -18.186 1.00 75.38 100 ASP A N 1
ATOM 794 C CA . ASP A 1 100 ? 6.574 -4.850 -17.220 1.00 75.38 100 ASP A CA 1
ATOM 795 C C . ASP A 1 100 ? 6.569 -5.698 -15.930 1.00 75.38 100 ASP A C 1
ATOM 797 O O . ASP A 1 100 ? 5.525 -6.228 -15.543 1.00 75.38 100 ASP A O 1
ATOM 801 N N . PRO A 1 101 ? 7.712 -5.815 -15.220 1.00 80.75 101 PRO A N 1
ATOM 802 C CA . PRO A 1 101 ? 7.798 -6.562 -13.969 1.00 80.75 101 PRO A CA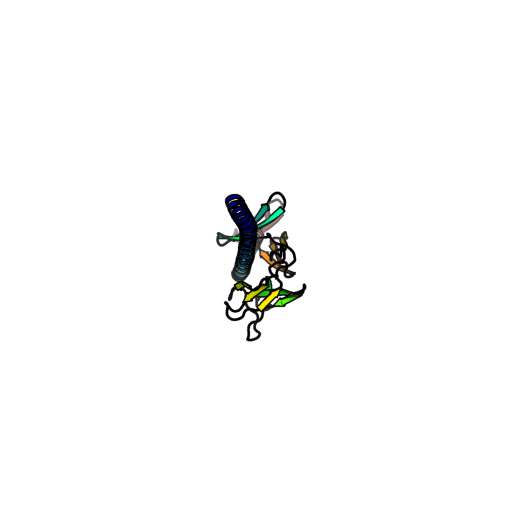 1
ATOM 803 C C . PRO A 1 101 ? 6.935 -5.931 -12.873 1.00 80.75 101 PRO A C 1
ATOM 805 O O . PRO A 1 101 ? 7.120 -4.770 -12.505 1.00 80.75 101 PRO A O 1
ATOM 808 N N . ILE A 1 102 ? 6.034 -6.729 -12.303 1.00 86.88 102 ILE A N 1
ATOM 809 C CA . ILE A 1 102 ? 5.147 -6.301 -11.221 1.00 86.88 102 ILE A CA 1
ATOM 810 C C . ILE A 1 102 ? 5.899 -6.463 -9.897 1.00 86.88 102 ILE A C 1
ATOM 812 O O . ILE A 1 102 ? 6.082 -7.579 -9.408 1.00 86.88 102 ILE A O 1
ATOM 816 N N . ILE A 1 103 ? 6.342 -5.346 -9.320 1.00 90.81 103 ILE A N 1
ATOM 817 C CA . ILE A 1 103 ? 6.746 -5.275 -7.911 1.00 90.81 103 ILE A CA 1
ATOM 818 C C . ILE A 1 103 ? 5.480 -5.041 -7.088 1.00 90.81 103 ILE A C 1
ATOM 820 O O . ILE A 1 103 ? 4.688 -4.154 -7.406 1.00 90.81 103 ILE A O 1
ATOM 824 N N . GLY A 1 104 ? 5.304 -5.817 -6.024 1.00 93.12 104 GLY A N 1
ATOM 825 C CA . GLY A 1 104 ? 4.170 -5.688 -5.117 1.00 93.12 104 GLY A CA 1
ATOM 826 C C . GLY A 1 104 ? 4.575 -5.818 -3.656 1.00 93.12 104 GLY A C 1
ATOM 827 O O . GLY A 1 104 ? 5.756 -5.910 -3.309 1.00 93.12 104 GLY A O 1
ATOM 828 N N . LEU A 1 105 ? 3.562 -5.852 -2.798 1.00 95.06 105 LEU A N 1
ATOM 829 C CA . LEU A 1 105 ? 3.697 -6.206 -1.391 1.00 95.06 105 LEU A CA 1
ATOM 830 C C . LEU A 1 105 ? 3.015 -7.541 -1.116 1.00 95.06 105 LEU A C 1
ATOM 832 O O . LEU A 1 105 ? 2.200 -8.009 -1.914 1.00 95.06 105 LEU A O 1
ATOM 836 N N . LYS A 1 106 ? 3.364 -8.141 0.021 1.00 94.69 106 LYS A N 1
ATOM 837 C CA . LYS A 1 106 ? 2.621 -9.243 0.628 1.00 94.69 106 LYS A CA 1
ATOM 838 C C . LYS A 1 106 ? 2.777 -9.254 2.139 1.00 94.69 106 LYS A C 1
ATOM 840 O O . LYS A 1 106 ? 3.894 -9.084 2.641 1.00 94.69 106 LYS A O 1
ATOM 845 N N . PHE A 1 107 ? 1.677 -9.450 2.854 1.00 90.81 107 PHE A N 1
ATOM 846 C CA . PHE A 1 107 ? 1.666 -9.480 4.309 1.00 90.81 107 PHE A CA 1
ATOM 847 C C . PHE A 1 107 ? 2.307 -10.767 4.849 1.00 90.81 107 PHE A C 1
ATOM 849 O O . PHE A 1 107 ? 2.056 -11.879 4.374 1.00 90.81 107 PHE A O 1
ATOM 856 N N . GLY A 1 108 ? 3.171 -10.614 5.847 1.00 90.56 108 GLY A N 1
ATOM 857 C CA . GLY A 1 108 ? 3.793 -11.703 6.584 1.00 90.56 108 GLY A CA 1
ATOM 858 C C . GLY A 1 108 ? 2.993 -12.100 7.823 1.00 90.56 108 GLY A C 1
ATOM 859 O O . GLY A 1 108 ? 2.295 -11.299 8.439 1.00 90.56 108 GLY A O 1
ATOM 860 N N . THR A 1 109 ? 3.140 -13.357 8.243 1.00 89.75 109 THR A N 1
ATOM 861 C CA . THR A 1 109 ? 2.545 -13.902 9.482 1.00 89.75 109 THR A CA 1
ATOM 862 C C . THR A 1 109 ? 3.098 -13.274 10.769 1.00 89.75 109 THR A C 1
ATOM 864 O O . THR A 1 109 ? 2.616 -13.561 11.859 1.00 89.75 109 THR A O 1
ATOM 867 N N . ASP A 1 110 ? 4.145 -12.469 10.635 1.00 89.44 110 ASP A N 1
ATOM 868 C CA . ASP A 1 110 ? 4.874 -11.701 11.646 1.00 89.44 110 ASP A CA 1
ATOM 869 C C . ASP A 1 110 ? 4.405 -10.234 11.736 1.00 89.44 110 ASP A C 1
ATOM 871 O O . ASP A 1 110 ? 4.884 -9.503 12.601 1.00 89.44 110 ASP A O 1
ATOM 875 N N . GLY A 1 111 ? 3.451 -9.810 10.897 1.00 86.94 111 GLY A N 1
ATOM 876 C CA . GLY A 1 111 ? 2.839 -8.479 10.953 1.00 86.94 111 GLY A CA 1
ATOM 877 C C . GLY A 1 111 ? 3.471 -7.425 10.038 1.00 86.94 111 GLY A C 1
ATOM 878 O O . GLY A 1 111 ? 3.064 -6.264 10.087 1.00 86.94 111 GLY A O 1
ATOM 879 N N . PHE A 1 112 ? 4.442 -7.800 9.201 1.00 90.62 112 PHE A N 1
ATOM 880 C CA . PHE A 1 112 ? 5.146 -6.879 8.304 1.00 90.62 112 PHE A CA 1
ATOM 881 C C . PHE A 1 112 ? 4.788 -7.122 6.836 1.00 90.62 112 PHE A C 1
ATOM 883 O O . PHE A 1 112 ? 4.512 -8.247 6.425 1.00 90.62 112 PHE A O 1
ATOM 890 N N . TYR A 1 113 ? 4.845 -6.070 6.019 1.00 94.50 113 TYR A N 1
ATOM 891 C CA . TYR A 1 113 ? 4.801 -6.213 4.564 1.00 94.50 113 TYR A CA 1
ATOM 892 C C . TYR A 1 113 ? 6.199 -6.455 4.003 1.00 94.50 113 TYR A C 1
ATOM 894 O O . TYR A 1 113 ? 7.166 -5.788 4.380 1.00 94.50 113 TYR A O 1
ATOM 902 N N . TYR A 1 114 ? 6.281 -7.381 3.055 1.00 96.06 114 TYR A N 1
ATOM 903 C CA . TYR A 1 114 ? 7.501 -7.741 2.343 1.00 96.06 114 TYR A CA 1
ATOM 904 C C . TYR A 1 114 ? 7.345 -7.470 0.855 1.00 96.06 114 TYR A C 1
ATOM 906 O O . TYR A 1 114 ? 6.244 -7.603 0.315 1.00 96.06 114 TYR A O 1
ATOM 914 N N . TRP A 1 115 ? 8.448 -7.137 0.188 1.00 96.31 115 TRP A N 1
ATOM 915 C CA . TRP A 1 115 ? 8.451 -7.021 -1.265 1.00 96.31 115 TRP A CA 1
ATOM 916 C C . TRP A 1 115 ? 8.153 -8.367 -1.917 1.00 96.31 115 TRP A C 1
ATOM 918 O O . TRP A 1 115 ? 8.695 -9.408 -1.528 1.00 96.31 115 TRP A O 1
ATOM 928 N N . THR A 1 116 ? 7.325 -8.324 -2.951 1.00 95.50 116 THR A N 1
ATOM 929 C CA . THR A 1 116 ? 7.103 -9.428 -3.880 1.00 95.50 116 THR A CA 1
ATOM 930 C C . THR A 1 116 ? 7.463 -9.014 -5.294 1.00 95.50 116 THR A C 1
ATOM 932 O O . THR A 1 116 ? 7.514 -7.826 -5.628 1.00 95.50 116 THR A O 1
ATOM 935 N N . ILE A 1 117 ? 7.713 -10.013 -6.134 1.00 91.50 117 ILE A N 1
ATOM 936 C CA . ILE A 1 117 ? 7.815 -9.828 -7.577 1.00 91.50 117 ILE A CA 1
ATOM 937 C C . ILE A 1 117 ? 7.004 -10.909 -8.287 1.00 91.50 117 ILE A C 1
ATOM 939 O O . ILE A 1 117 ? 7.049 -12.079 -7.900 1.00 91.50 117 ILE A O 1
ATOM 943 N N . THR A 1 118 ? 6.259 -10.513 -9.316 1.00 88.00 118 THR A N 1
ATOM 944 C CA . THR A 1 118 ? 5.531 -11.438 -10.190 1.00 88.00 118 THR A CA 1
ATOM 945 C C . THR A 1 118 ? 6.343 -11.695 -11.453 1.00 88.00 118 THR A C 1
ATOM 947 O O . THR A 1 118 ? 6.755 -10.758 -12.138 1.00 88.00 118 THR A O 1
ATOM 950 N N . ILE A 1 119 ? 6.569 -12.970 -11.770 1.00 81.94 119 ILE A N 1
ATOM 951 C CA . ILE A 1 119 ? 7.274 -13.423 -12.977 1.00 81.94 119 ILE A CA 1
ATOM 952 C C . ILE A 1 119 ? 6.412 -14.504 -13.625 1.00 81.94 119 ILE A C 1
ATOM 954 O O . ILE A 1 119 ? 5.997 -15.437 -12.944 1.00 81.94 119 ILE A O 1
ATOM 958 N N . ASP A 1 120 ? 6.104 -14.365 -14.916 1.00 79.31 120 ASP A N 1
ATOM 959 C CA . ASP A 1 120 ? 5.254 -15.298 -15.677 1.00 79.31 120 ASP A CA 1
ATOM 960 C C . ASP A 1 120 ? 3.908 -15.624 -14.980 1.00 79.31 120 ASP A C 1
ATOM 962 O O . ASP A 1 120 ? 3.412 -16.749 -15.017 1.00 79.31 120 ASP A O 1
ATOM 966 N N . GLY A 1 121 ? 3.320 -14.626 -14.305 1.00 81.06 121 GLY A N 1
ATOM 967 C CA . GLY A 1 121 ? 2.074 -14.754 -13.536 1.00 81.06 121 GLY A CA 1
ATOM 968 C C . GLY A 1 121 ? 2.217 -15.382 -12.140 1.00 81.06 121 GLY A C 1
ATOM 969 O O . GLY A 1 121 ? 1.216 -15.558 -11.450 1.00 81.06 121 GLY A O 1
ATOM 970 N N . VAL A 1 122 ? 3.436 -15.707 -11.697 1.00 86.69 122 VAL A N 1
ATOM 971 C CA . VAL A 1 122 ? 3.720 -16.275 -10.370 1.00 86.69 122 VAL A CA 1
ATOM 972 C C . VAL A 1 122 ? 4.321 -15.207 -9.457 1.00 86.69 122 VAL A C 1
ATOM 974 O O . VAL A 1 122 ? 5.433 -14.741 -9.693 1.00 86.69 122 VAL A O 1
ATOM 977 N N . THR A 1 123 ? 3.590 -14.832 -8.405 1.00 91.56 123 THR A N 1
ATOM 978 C CA . THR A 1 123 ? 4.043 -13.895 -7.361 1.00 91.56 123 THR A CA 1
ATOM 979 C C . THR A 1 123 ? 4.740 -14.642 -6.224 1.00 91.56 123 THR A C 1
ATOM 981 O O . THR A 1 123 ? 4.118 -15.486 -5.575 1.00 91.56 123 THR A O 1
ATOM 984 N N . ASP A 1 124 ? 5.987 -14.277 -5.917 1.00 93.06 124 ASP A N 1
ATOM 985 C CA . ASP A 1 124 ? 6.717 -14.785 -4.745 1.00 93.06 124 ASP A CA 1
ATOM 986 C C . ASP A 1 124 ? 7.405 -13.654 -3.959 1.00 93.06 124 ASP A C 1
ATOM 988 O O . ASP A 1 124 ? 7.560 -12.531 -4.450 1.00 93.06 124 ASP A O 1
ATOM 992 N N . TYR A 1 125 ? 7.791 -13.942 -2.716 1.00 95.75 125 TYR A N 1
ATOM 993 C CA . TYR A 1 125 ? 8.573 -13.043 -1.874 1.00 95.75 125 TYR A CA 1
ATOM 994 C C . TYR A 1 125 ? 9.960 -12.789 -2.464 1.00 95.75 125 TYR A C 1
ATOM 996 O O . TYR A 1 125 ? 10.618 -13.679 -3.006 1.00 95.75 125 TYR A O 1
ATOM 1004 N N . VAL A 1 126 ? 10.451 -11.569 -2.273 1.00 94.56 126 VAL A N 1
ATOM 1005 C CA . VAL A 1 126 ? 11.852 -11.248 -2.515 1.00 94.56 126 VAL A CA 1
ATOM 1006 C C . VAL A 1 126 ? 12.676 -11.628 -1.290 1.00 94.56 126 VAL A C 1
ATOM 1008 O O . VAL A 1 126 ? 12.359 -11.235 -0.166 1.00 94.56 126 VAL A O 1
ATOM 1011 N N . TYR A 1 127 ? 13.767 -12.348 -1.537 1.00 92.75 127 TYR A N 1
ATOM 1012 C CA . TYR A 1 127 ? 14.740 -12.754 -0.531 1.00 92.75 127 TYR A CA 1
ATOM 1013 C C . TYR A 1 127 ? 16.085 -12.045 -0.728 1.00 92.75 127 TYR A C 1
ATOM 1015 O O . TYR A 1 127 ? 16.522 -11.842 -1.869 1.00 92.75 127 TYR A O 1
ATOM 1023 N N . ASP A 1 128 ? 16.731 -11.703 0.386 1.00 89.44 128 ASP A N 1
ATOM 1024 C CA . ASP A 1 128 ? 18.122 -11.253 0.439 1.00 89.44 128 ASP A CA 1
ATOM 1025 C C . ASP A 1 128 ? 19.118 -12.424 0.281 1.00 89.44 128 ASP A C 1
ATOM 1027 O O . ASP A 1 128 ? 18.735 -13.594 0.167 1.00 89.44 128 ASP A O 1
ATOM 1031 N N . ASP A 1 129 ? 20.417 -12.117 0.291 1.00 87.19 129 ASP A N 1
ATOM 1032 C CA . ASP A 1 129 ? 21.491 -13.116 0.170 1.00 87.19 129 ASP A CA 1
ATOM 1033 C C . ASP A 1 129 ? 21.585 -14.087 1.362 1.00 87.19 129 ASP A C 1
ATOM 1035 O O . ASP A 1 129 ? 22.244 -15.125 1.267 1.00 87.19 129 ASP A O 1
ATOM 1039 N N . TYR A 1 130 ? 20.926 -13.774 2.480 1.00 88.94 130 TYR A N 1
ATOM 1040 C CA . TYR A 1 130 ? 20.840 -14.625 3.667 1.00 88.94 130 TYR A CA 1
ATOM 1041 C C . TYR A 1 130 ? 19.573 -15.497 3.673 1.00 88.94 130 TYR A C 1
ATOM 1043 O O . TYR A 1 130 ? 19.372 -16.275 4.610 1.00 88.94 130 TYR A O 1
ATOM 1051 N N . GLY A 1 131 ? 18.727 -15.399 2.640 1.00 90.94 131 GLY A N 1
ATOM 1052 C CA . GLY A 1 131 ? 17.458 -16.121 2.545 1.00 90.94 131 GLY A CA 1
ATOM 1053 C C . GLY A 1 131 ? 16.350 -15.544 3.432 1.00 90.94 131 GLY A C 1
ATOM 1054 O O . GLY A 1 131 ? 15.377 -16.244 3.721 1.00 90.94 131 GLY A O 1
ATOM 1055 N N . GLN A 1 132 ? 16.477 -14.292 3.876 1.00 92.12 132 GLN A N 1
ATOM 1056 C CA . GLN A 1 132 ? 15.448 -13.571 4.628 1.00 92.12 132 GLN A CA 1
ATOM 1057 C C . GLN A 1 132 ? 14.574 -12.757 3.672 1.00 92.12 132 GLN A C 1
ATOM 1059 O O . GLN A 1 132 ? 15.049 -12.250 2.659 1.00 92.12 132 GLN A O 1
ATOM 1064 N N . LYS A 1 133 ? 13.279 -12.629 3.978 1.00 95.69 133 LYS A N 1
ATOM 1065 C CA . LYS A 1 133 ? 12.367 -11.805 3.176 1.00 95.69 133 LYS A CA 1
ATOM 1066 C C . LYS A 1 133 ? 12.732 -10.322 3.319 1.00 95.69 133 LYS A C 1
ATOM 1068 O O . LYS A 1 133 ? 12.916 -9.848 4.440 1.00 95.69 133 LYS A O 1
ATOM 1073 N N . VAL A 1 134 ? 12.751 -9.569 2.221 1.00 95.19 134 VAL A N 1
ATOM 1074 C CA . VAL A 1 134 ? 13.069 -8.129 2.253 1.00 95.19 134 VAL A CA 1
ATOM 1075 C C . VAL A 1 134 ? 11.846 -7.320 2.700 1.00 95.19 134 VAL A C 1
ATOM 1077 O O . VAL A 1 134 ? 10.846 -7.245 1.983 1.00 95.19 134 VAL A O 1
ATOM 1080 N N . ALA A 1 135 ? 11.908 -6.742 3.902 1.00 94.00 135 ALA A N 1
ATOM 1081 C CA . ALA A 1 135 ? 10.820 -5.958 4.490 1.00 94.00 135 ALA A CA 1
ATOM 1082 C C . ALA A 1 135 ? 10.655 -4.593 3.799 1.00 94.00 135 ALA A C 1
ATOM 1084 O O . ALA A 1 135 ? 11.627 -3.860 3.596 1.00 94.00 135 ALA A O 1
ATOM 1085 N N . ALA A 1 136 ? 9.410 -4.234 3.480 1.00 94.62 136 ALA A N 1
ATOM 1086 C CA . ALA A 1 136 ? 9.101 -3.068 2.656 1.00 94.62 136 ALA A CA 1
ATOM 1087 C C . ALA A 1 136 ? 9.377 -1.721 3.337 1.00 94.62 136 ALA A C 1
ATOM 1089 O O . ALA A 1 136 ? 9.792 -0.778 2.673 1.00 94.62 136 ALA A O 1
ATOM 1090 N N . SER A 1 137 ? 9.224 -1.655 4.661 1.00 87.31 137 SER A N 1
ATOM 1091 C CA . SER A 1 137 ? 9.518 -0.469 5.477 1.00 87.31 137 SER A CA 1
ATOM 1092 C C . SER A 1 137 ? 11.002 -0.305 5.841 1.00 87.31 137 SER A C 1
ATOM 1094 O O . SER A 1 137 ? 11.358 0.637 6.544 1.00 87.31 137 SER A O 1
ATOM 1096 N N . VAL A 1 138 ? 11.881 -1.217 5.402 1.00 86.00 138 VAL A N 1
ATOM 1097 C CA . VAL A 1 138 ? 13.320 -1.179 5.730 1.00 86.00 138 VAL A CA 1
ATOM 1098 C C . VAL A 1 138 ? 14.171 -0.764 4.535 1.00 86.00 138 VAL A C 1
ATOM 1100 O O . VAL A 1 138 ? 15.114 0.010 4.700 1.00 86.00 138 VAL A O 1
ATOM 1103 N N . LEU A 1 139 ? 13.883 -1.296 3.344 1.00 87.56 139 LEU A N 1
ATOM 1104 C CA . LEU A 1 139 ? 14.759 -1.130 2.188 1.00 87.56 139 LEU A CA 1
ATOM 1105 C C . LEU A 1 139 ? 13.965 -0.972 0.897 1.00 87.56 139 LEU A C 1
ATOM 1107 O O . LEU A 1 139 ? 13.138 -1.817 0.562 1.00 87.56 139 LEU A O 1
ATOM 1111 N N . GLN A 1 140 ? 14.250 0.101 0.163 1.00 92.00 140 GLN A N 1
ATOM 1112 C CA . GLN A 1 140 ? 13.571 0.418 -1.083 1.00 92.00 140 GLN A CA 1
ATOM 1113 C C . GLN A 1 140 ? 14.238 -0.273 -2.291 1.00 92.00 140 GLN A C 1
ATOM 1115 O O . GLN A 1 140 ? 15.456 -0.154 -2.460 1.00 92.00 140 GLN A O 1
ATOM 1120 N N . PRO A 1 141 ? 13.469 -0.950 -3.165 1.00 93.69 141 PRO A N 1
ATOM 1121 C CA . PRO A 1 141 ? 13.954 -1.455 -4.440 1.00 93.69 141 PRO A CA 1
ATOM 1122 C C . PRO A 1 141 ? 14.435 -0.322 -5.353 1.00 93.69 141 PRO A C 1
ATOM 1124 O O . PRO A 1 141 ? 13.780 0.712 -5.478 1.00 93.69 141 PRO A O 1
ATOM 1127 N N . ILE A 1 142 ? 15.554 -0.536 -6.044 1.00 94.88 142 ILE A N 1
ATOM 1128 C CA . ILE A 1 142 ? 16.105 0.401 -7.029 1.00 94.88 142 ILE A CA 1
ATOM 1129 C C . ILE A 1 142 ? 15.965 -0.209 -8.422 1.00 94.88 142 ILE A C 1
ATOM 1131 O O . ILE A 1 142 ? 16.341 -1.362 -8.646 1.00 94.88 142 ILE A O 1
ATOM 1135 N N . VAL A 1 143 ? 15.457 0.575 -9.373 1.00 93.38 143 VAL A N 1
ATOM 1136 C CA . VAL A 1 143 ? 15.216 0.153 -10.758 1.00 93.38 143 VAL A CA 1
ATOM 1137 C C . VAL A 1 143 ? 16.051 0.955 -11.752 1.00 93.38 143 VAL A C 1
ATOM 1139 O O . VAL A 1 143 ? 16.304 2.144 -11.567 1.00 93.38 143 VAL A O 1
ATOM 1142 N N . LYS A 1 144 ? 16.477 0.304 -12.835 1.00 93.38 144 LYS A N 1
ATOM 1143 C CA . LYS A 1 144 ? 17.054 0.949 -14.023 1.00 93.38 144 LYS A CA 1
ATOM 1144 C C . LYS A 1 144 ? 16.769 0.109 -15.266 1.00 93.38 144 LYS A C 1
ATOM 1146 O O . LYS A 1 144 ? 16.463 -1.079 -15.164 1.00 93.38 144 LYS A O 1
ATOM 1151 N N . ILE A 1 145 ? 16.952 0.697 -16.443 1.00 90.81 145 ILE A N 1
ATOM 1152 C CA . ILE A 1 145 ? 16.981 -0.044 -17.707 1.00 90.81 145 ILE A CA 1
ATOM 1153 C C . ILE A 1 145 ? 18.436 -0.160 -18.164 1.00 90.81 145 ILE A C 1
ATOM 1155 O O . ILE A 1 145 ? 19.153 0.832 -18.263 1.00 90.81 145 ILE A O 1
ATOM 1159 N N . GLU A 1 146 ? 18.884 -1.382 -18.439 1.00 92.62 146 GLU A N 1
ATOM 1160 C CA . GLU A 1 146 ? 20.244 -1.681 -18.891 1.00 92.62 146 GLU A CA 1
ATOM 1161 C C . GLU A 1 146 ? 20.178 -2.719 -20.012 1.00 92.62 146 GLU A C 1
ATOM 1163 O O . GLU A 1 146 ? 19.511 -3.747 -19.884 1.00 92.62 146 GLU A O 1
ATOM 1168 N N . ASN A 1 147 ? 20.852 -2.458 -21.137 1.00 89.81 147 ASN A N 1
ATOM 1169 C CA . ASN A 1 147 ? 20.813 -3.324 -22.321 1.00 89.81 147 ASN A CA 1
ATOM 1170 C C . ASN A 1 147 ? 19.375 -3.685 -22.762 1.00 89.81 147 ASN A C 1
ATOM 1172 O O . ASN A 1 147 ? 19.097 -4.845 -23.053 1.00 89.81 147 ASN A O 1
ATOM 1176 N N . ASN A 1 148 ? 18.465 -2.698 -22.796 1.00 86.19 148 ASN A N 1
ATOM 1177 C CA . ASN A 1 148 ? 17.036 -2.850 -23.131 1.00 86.19 148 ASN A CA 1
ATOM 1178 C C . ASN A 1 148 ? 16.210 -3.741 -22.170 1.00 86.19 148 ASN A C 1
ATOM 1180 O O . ASN A 1 148 ? 15.078 -4.102 -22.498 1.00 86.19 148 ASN A O 1
ATOM 1184 N N . ASN A 1 149 ? 16.738 -4.096 -20.997 1.00 88.00 149 ASN A N 1
ATOM 1185 C CA . ASN A 1 149 ? 16.057 -4.933 -20.008 1.00 88.00 149 ASN A CA 1
ATOM 1186 C C . ASN A 1 149 ? 15.915 -4.208 -18.672 1.00 88.00 149 ASN A C 1
ATOM 1188 O O . ASN A 1 149 ? 16.762 -3.380 -18.321 1.00 88.00 149 ASN A O 1
ATOM 1192 N N . TRP A 1 150 ? 14.884 -4.556 -17.905 1.00 89.94 150 TRP A N 1
ATOM 1193 C CA . TRP A 1 150 ? 14.784 -4.089 -16.528 1.00 89.94 150 TRP A CA 1
ATOM 1194 C C . TRP A 1 150 ? 15.865 -4.733 -15.671 1.00 89.94 150 TRP A C 1
ATOM 1196 O O . TRP A 1 150 ? 16.073 -5.950 -15.694 1.00 89.94 150 TRP A O 1
ATOM 1206 N N . LYS A 1 151 ? 16.534 -3.897 -14.885 1.00 93.44 151 LYS A N 1
ATOM 1207 C CA . LYS A 1 151 ? 17.436 -4.283 -13.811 1.00 93.44 151 LYS A CA 1
ATOM 1208 C C . LYS A 1 151 ? 16.849 -3.776 -12.507 1.00 93.44 151 LYS A C 1
ATOM 1210 O O . LYS A 1 151 ? 16.591 -2.581 -12.382 1.00 93.44 151 LYS A O 1
ATOM 1215 N N . ILE A 1 152 ? 16.673 -4.679 -11.551 1.00 94.19 152 ILE A N 1
ATOM 1216 C CA . ILE A 1 152 ? 16.115 -4.361 -10.236 1.00 94.19 152 ILE A CA 1
ATOM 1217 C C . ILE A 1 152 ? 17.075 -4.886 -9.169 1.00 94.19 152 ILE A C 1
ATOM 1219 O O . ILE A 1 152 ? 17.581 -6.010 -9.272 1.00 94.19 152 ILE A O 1
ATOM 1223 N N . SER A 1 153 ? 17.338 -4.046 -8.174 1.00 94.88 153 SER A N 1
ATOM 1224 C CA . SER A 1 153 ? 18.052 -4.374 -6.944 1.00 94.88 153 SER A CA 1
ATOM 1225 C C . SER A 1 153 ? 17.093 -4.214 -5.771 1.00 94.88 153 SER A C 1
ATOM 1227 O O . SER A 1 153 ? 16.350 -3.240 -5.705 1.00 94.88 153 SER A O 1
ATOM 1229 N N . PHE A 1 154 ? 17.117 -5.172 -4.848 1.00 93.06 154 PHE A N 1
ATOM 1230 C CA . PHE A 1 154 ? 16.323 -5.157 -3.613 1.00 93.06 154 PHE A CA 1
ATOM 1231 C C . PHE A 1 154 ? 17.206 -5.020 -2.360 1.00 93.06 154 PHE A C 1
ATOM 1233 O O . PHE A 1 154 ? 16.711 -5.077 -1.242 1.00 93.06 154 PHE A O 1
ATOM 1240 N N . ASP A 1 155 ? 18.512 -4.836 -2.557 1.00 90.38 155 ASP A N 1
ATOM 1241 C CA . ASP A 1 155 ? 19.568 -4.779 -1.543 1.00 90.38 155 ASP A CA 1
ATOM 1242 C C . ASP A 1 155 ? 20.269 -3.401 -1.515 1.00 90.38 155 ASP A C 1
ATOM 1244 O O . ASP A 1 155 ? 21.432 -3.281 -1.140 1.00 90.38 155 ASP A O 1
ATOM 1248 N N . GLY A 1 156 ? 19.579 -2.338 -1.950 1.00 88.50 156 GLY A N 1
ATOM 1249 C CA . GLY A 1 156 ? 20.114 -0.969 -1.944 1.00 88.50 156 GLY A CA 1
ATOM 1250 C C . GLY A 1 156 ? 21.172 -0.679 -3.019 1.00 88.50 156 GLY A C 1
ATOM 1251 O O . GLY A 1 156 ? 21.917 0.293 -2.905 1.00 88.50 156 GLY A O 1
ATOM 1252 N N . GLY A 1 157 ? 21.241 -1.496 -4.074 1.00 92.19 157 GLY A N 1
ATOM 1253 C CA . GLY A 1 157 ? 22.097 -1.292 -5.246 1.00 92.19 157 GLY A CA 1
ATOM 1254 C C . GLY A 1 157 ? 23.299 -2.235 -5.363 1.00 92.19 157 GLY A C 1
ATOM 1255 O O . GLY A 1 157 ? 24.075 -2.073 -6.310 1.00 92.19 157 GLY A O 1
ATOM 1256 N N . GLY A 1 158 ? 23.467 -3.201 -4.453 1.00 90.50 158 GLY A N 1
ATOM 1257 C CA . GLY A 1 158 ? 24.564 -4.176 -4.496 1.00 90.50 158 GLY A CA 1
ATOM 1258 C C . GLY A 1 158 ? 24.407 -5.212 -5.615 1.00 90.50 158 GLY A C 1
ATOM 1259 O O . GLY A 1 158 ? 25.312 -5.388 -6.437 1.00 90.50 158 GLY A O 1
ATOM 1260 N N . ILE A 1 159 ? 23.241 -5.856 -5.697 1.00 91.38 159 ILE A N 1
ATOM 1261 C CA . ILE A 1 159 ? 22.941 -6.965 -6.606 1.00 91.38 159 ILE A CA 1
ATOM 1262 C C . ILE A 1 159 ? 21.804 -6.597 -7.555 1.00 91.38 159 ILE A C 1
ATOM 1264 O O . ILE A 1 159 ? 20.698 -6.245 -7.159 1.00 91.38 159 ILE A O 1
ATOM 1268 N N . TRP A 1 160 ? 22.065 -6.762 -8.853 1.00 94.50 160 TRP A N 1
ATOM 1269 C CA . TRP A 1 160 ? 21.145 -6.392 -9.928 1.00 94.50 160 TRP A CA 1
ATOM 1270 C C . TRP A 1 160 ? 20.684 -7.609 -10.730 1.00 94.50 160 TRP A C 1
ATOM 1272 O O . TRP A 1 160 ? 21.422 -8.138 -11.571 1.00 94.50 160 TRP A O 1
ATOM 1282 N N . LYS A 1 161 ? 19.429 -8.013 -10.526 1.00 91.81 161 LYS A N 1
ATOM 1283 C CA . LYS A 1 161 ? 18.772 -9.097 -11.275 1.00 91.81 161 LYS A CA 1
ATOM 1284 C C . LYS A 1 161 ? 18.050 -8.525 -12.508 1.00 91.81 161 LYS A C 1
ATOM 1286 O O . LYS A 1 161 ? 17.668 -7.356 -12.519 1.00 91.81 161 LYS A O 1
ATOM 1291 N N . THR A 1 162 ? 17.939 -9.318 -13.578 1.00 90.88 162 THR A N 1
ATOM 1292 C CA . THR A 1 162 ? 17.263 -8.928 -14.834 1.00 90.88 162 THR A CA 1
ATOM 1293 C C . THR A 1 162 ? 15.825 -9.441 -14.842 1.00 90.88 162 THR A C 1
ATOM 1295 O O . THR A 1 162 ? 15.628 -10.626 -14.590 1.00 90.88 162 THR A O 1
ATOM 1298 N N . TYR A 1 163 ? 14.859 -8.594 -15.208 1.00 84.88 163 TYR A N 1
ATOM 1299 C CA . TYR A 1 163 ? 13.428 -8.929 -15.195 1.00 84.88 163 TYR A CA 1
ATOM 1300 C C . TYR A 1 163 ? 12.717 -8.498 -16.488 1.00 84.88 163 TYR A C 1
ATOM 1302 O O . TYR A 1 163 ? 12.032 -7.482 -16.533 1.00 84.88 163 TYR A O 1
ATOM 1310 N N . GLY A 1 164 ? 12.894 -9.275 -17.559 1.00 78.81 164 GLY A N 1
ATOM 1311 C CA . GLY A 1 164 ? 12.235 -9.023 -18.847 1.00 78.81 164 GLY A CA 1
ATOM 1312 C C . GLY A 1 164 ? 12.777 -7.815 -19.626 1.00 78.81 164 GLY A C 1
ATOM 1313 O O . GLY A 1 164 ? 13.688 -7.103 -19.185 1.00 78.81 164 GLY A O 1
ATOM 1314 N N . SER A 1 165 ? 12.228 -7.602 -20.826 1.00 82.56 165 SER A N 1
ATOM 1315 C CA . SER A 1 165 ? 12.608 -6.472 -21.678 1.00 82.56 165 SER A CA 1
ATOM 1316 C C . SER A 1 165 ? 11.793 -5.233 -21.335 1.00 82.56 165 SER A C 1
ATOM 1318 O O . SER A 1 165 ? 10.572 -5.270 -21.312 1.00 82.56 165 SER A O 1
ATOM 1320 N N . ALA A 1 166 ? 12.469 -4.100 -21.163 1.00 78.31 166 ALA A N 1
ATOM 1321 C CA . ALA A 1 166 ? 11.807 -2.825 -20.917 1.00 78.31 166 ALA A CA 1
ATOM 1322 C C . ALA A 1 166 ? 11.348 -2.121 -22.211 1.00 78.31 166 ALA A C 1
ATOM 1324 O O . ALA A 1 166 ? 10.717 -1.067 -22.143 1.00 78.31 166 ALA A O 1
ATOM 1325 N N . MET A 1 167 ? 11.662 -2.688 -23.385 1.00 72.88 167 MET A N 1
ATOM 1326 C CA . MET A 1 167 ? 11.294 -2.147 -24.703 1.00 72.88 167 MET A CA 1
ATOM 1327 C C . MET A 1 167 ? 9.872 -2.513 -25.149 1.00 72.88 167 MET A C 1
ATOM 1329 O O . MET A 1 167 ? 9.441 -2.040 -26.201 1.00 72.88 167 MET A O 1
ATOM 1333 N N . ALA A 1 168 ? 9.165 -3.323 -24.358 1.00 65.69 168 ALA A N 1
ATOM 1334 C CA . ALA A 1 168 ? 7.719 -3.468 -24.417 1.00 65.69 168 ALA A CA 1
ATOM 1335 C C . ALA A 1 168 ? 7.040 -2.093 -24.474 1.00 65.69 168 ALA A C 1
ATOM 1337 O O . ALA A 1 168 ? 7.320 -1.233 -23.626 1.00 65.69 168 ALA A O 1
ATOM 1338 N N . GLN A 1 169 ? 6.176 -1.886 -25.470 1.00 54.75 169 GLN A N 1
ATOM 1339 C CA . GLN A 1 169 ? 5.318 -0.707 -25.516 1.00 54.75 169 GLN A CA 1
ATOM 1340 C C . GLN A 1 169 ? 4.153 -0.972 -24.568 1.00 54.75 169 GLN A C 1
ATOM 1342 O O . GLN A 1 169 ? 3.351 -1.865 -24.808 1.00 54.75 169 GLN A O 1
ATOM 1347 N N . ASP A 1 170 ? 4.139 -0.202 -23.480 1.00 50.31 170 ASP A N 1
ATOM 1348 C CA . ASP A 1 170 ? 3.175 -0.251 -22.386 1.00 50.31 170 AS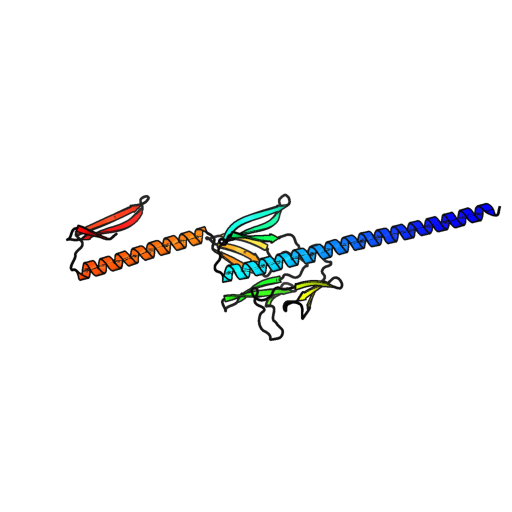P A CA 1
ATOM 1349 C C . ASP A 1 170 ? 3.279 -1.553 -21.502 1.00 50.31 170 ASP A C 1
ATOM 1351 O O . ASP A 1 170 ? 2.794 -2.618 -21.872 1.00 50.31 170 ASP A O 1
ATOM 1355 N N . GLY A 1 171 ? 3.864 -1.481 -20.285 1.00 48.88 171 GLY A N 1
ATOM 1356 C CA . GLY A 1 171 ? 3.873 -2.513 -19.189 1.00 48.88 171 GLY A CA 1
ATOM 1357 C C . GLY A 1 171 ? 3.373 -1.912 -17.835 1.00 48.88 171 GLY A C 1
ATOM 1358 O O . GLY A 1 171 ? 3.181 -0.723 -17.924 1.00 48.88 171 GLY A O 1
ATOM 1359 N N . LYS A 1 172 ? 3.062 -2.589 -16.681 1.00 48.22 172 LYS A N 1
ATOM 1360 C CA . LYS A 1 172 ? 1.875 -2.289 -15.772 1.00 48.22 172 LYS A CA 1
ATOM 1361 C C . LYS A 1 172 ? 2.074 -1.529 -14.441 1.00 48.22 172 LYS A C 1
ATOM 1363 O O . LYS A 1 172 ? 3.130 -1.612 -13.820 1.00 48.22 172 LYS A O 1
ATOM 1368 N N . SER A 1 173 ? 1.013 -0.838 -13.964 1.00 60.41 173 SER A N 1
ATOM 1369 C CA . SER A 1 173 ? 0.954 -0.258 -12.598 1.00 60.41 173 SER A CA 1
ATOM 1370 C C . SER A 1 173 ? 0.763 -1.342 -11.548 1.00 60.41 173 SER A C 1
ATOM 1372 O O . SER A 1 173 ? -0.002 -2.264 -11.764 1.00 60.41 173 SER A O 1
ATOM 1374 N N . PHE A 1 174 ? 1.363 -1.191 -10.371 1.00 73.25 174 PHE A N 1
ATOM 1375 C CA . PHE A 1 174 ? 1.158 -2.109 -9.253 1.00 73.25 174 PHE A CA 1
ATOM 1376 C C . PHE A 1 174 ? -0.289 -2.161 -8.721 1.00 73.25 174 PHE A C 1
ATOM 1378 O O . PHE A 1 174 ? -0.613 -3.124 -8.032 1.00 73.25 174 PHE A O 1
ATOM 1385 N N . VAL A 1 175 ? -1.149 -1.174 -9.018 1.00 82.38 175 VAL A N 1
ATOM 1386 C CA . VAL A 1 175 ? -2.553 -1.112 -8.556 1.00 82.38 175 VAL A CA 1
ATOM 1387 C C . VAL A 1 175 ? -3.517 -1.502 -9.672 1.00 82.38 175 VAL A C 1
ATOM 1389 O O . VAL A 1 175 ? -3.472 -0.940 -10.760 1.00 82.38 175 VAL A O 1
ATOM 1392 N N . GLU A 1 176 ? -4.432 -2.421 -9.373 1.00 85.31 176 GLU A N 1
ATOM 1393 C CA . GLU A 1 176 ? -5.533 -2.825 -10.249 1.00 85.31 176 GLU A CA 1
ATOM 1394 C C . GLU A 1 176 ? -6.770 -1.941 -10.040 1.00 85.31 176 GLU A C 1
ATOM 1396 O O . GLU A 1 176 ? -7.316 -1.367 -10.985 1.00 85.31 176 GLU A O 1
ATOM 1401 N N . SER A 1 177 ? -7.214 -1.806 -8.788 1.00 88.12 177 SER A N 1
ATOM 1402 C CA . SER A 1 177 ? -8.391 -1.014 -8.422 1.00 88.12 177 SER A CA 1
ATOM 1403 C C . SER A 1 177 ? -8.355 -0.575 -6.958 1.00 88.12 177 SER A C 1
ATOM 1405 O O . SER A 1 177 ? -7.633 -1.142 -6.138 1.00 88.12 177 SER A O 1
ATOM 1407 N N . VAL A 1 178 ? -9.141 0.452 -6.633 1.00 91.50 178 VAL A N 1
ATOM 1408 C CA . VAL A 1 178 ? -9.390 0.898 -5.258 1.00 91.50 178 VAL A CA 1
ATOM 1409 C C . VAL A 1 178 ? -10.898 0.905 -5.042 1.00 91.50 178 VAL A C 1
ATOM 1411 O O . VAL A 1 178 ? -11.625 1.520 -5.825 1.00 91.50 178 VAL A O 1
ATOM 1414 N N . VAL A 1 179 ? -11.357 0.208 -4.004 1.00 93.88 179 VAL A N 1
ATOM 1415 C CA . VAL A 1 179 ? -12.777 0.051 -3.661 1.00 93.88 179 VAL A CA 1
ATOM 1416 C C . VAL A 1 179 ? -12.952 0.314 -2.171 1.00 93.88 179 VAL A C 1
ATOM 1418 O O . VAL A 1 179 ? -12.173 -0.184 -1.365 1.00 93.88 179 VAL A O 1
ATOM 1421 N N . GLU A 1 180 ? -13.975 1.078 -1.807 1.00 92.69 180 GLU A N 1
ATOM 1422 C CA . GLU A 1 180 ? -14.390 1.260 -0.418 1.00 92.69 180 GLU A CA 1
ATOM 1423 C C . GLU A 1 180 ? -15.616 0.379 -0.143 1.00 92.69 180 GLU A C 1
ATOM 1425 O O . GLU A 1 180 ? -16.600 0.450 -0.881 1.00 92.69 180 GLU A O 1
ATOM 1430 N N . GLU A 1 181 ? -15.534 -0.482 0.872 1.00 93.25 181 GLU A N 1
ATOM 1431 C CA . GLU A 1 181 ? -16.583 -1.437 1.254 1.00 93.25 181 GLU A CA 1
ATOM 1432 C C . GLU A 1 181 ? -16.477 -1.738 2.760 1.00 93.25 181 GLU A C 1
ATOM 1434 O O . GLU A 1 181 ? -15.373 -1.823 3.296 1.00 93.25 181 GLU A O 1
ATOM 1439 N N . ASP A 1 182 ? -17.614 -1.856 3.453 1.00 89.06 182 ASP A N 1
ATOM 1440 C CA . ASP A 1 182 ? -17.716 -2.200 4.884 1.00 89.06 182 ASP A CA 1
ATOM 1441 C C . ASP A 1 182 ? -16.817 -1.380 5.846 1.00 89.06 182 ASP A C 1
ATOM 1443 O O . ASP A 1 182 ? -16.318 -1.898 6.844 1.00 89.06 182 ASP A O 1
ATOM 1447 N N . GLY A 1 183 ? -16.603 -0.087 5.565 1.00 88.62 183 GLY A N 1
ATOM 1448 C CA . GLY A 1 183 ? -15.752 0.789 6.389 1.00 88.62 183 GLY A CA 1
ATOM 1449 C C . GLY A 1 183 ? -14.244 0.608 6.159 1.00 88.62 183 GLY A C 1
ATOM 1450 O O . GLY A 1 183 ? -13.420 1.099 6.934 1.00 88.62 183 GLY A O 1
ATOM 1451 N N . TYR A 1 184 ? -13.865 -0.086 5.084 1.00 91.44 184 TYR A N 1
ATOM 1452 C CA . TYR A 1 184 ? -12.480 -0.298 4.686 1.00 91.44 184 TYR A CA 1
ATOM 1453 C C . TYR A 1 184 ? -12.220 0.168 3.253 1.00 91.44 184 TYR A C 1
ATOM 1455 O O . TYR A 1 184 ? -12.991 -0.106 2.332 1.00 91.44 184 TYR A O 1
ATOM 1463 N N . LEU A 1 185 ? -11.064 0.796 3.043 1.00 94.38 185 LEU A N 1
ATOM 1464 C CA . LEU A 1 185 ? -10.499 1.001 1.717 1.00 94.38 185 LEU A CA 1
ATOM 1465 C C . LEU A 1 185 ? -9.635 -0.207 1.338 1.00 94.38 185 LEU A C 1
ATOM 1467 O O . LEU A 1 185 ? -8.609 -0.476 1.965 1.00 94.38 185 LEU A O 1
ATOM 1471 N N . ASN A 1 186 ? -10.030 -0.898 0.275 1.00 94.81 186 ASN A N 1
ATOM 1472 C CA . ASN A 1 186 ? -9.327 -2.036 -0.299 1.00 94.81 186 ASN A CA 1
ATOM 1473 C C . ASN A 1 186 ? -8.599 -1.609 -1.581 1.00 94.81 186 ASN A C 1
ATOM 1475 O O . ASN A 1 186 ? -9.220 -1.216 -2.571 1.00 94.81 186 ASN A O 1
ATOM 1479 N N . ILE A 1 187 ? -7.268 -1.689 -1.558 1.00 93.44 187 ILE A N 1
ATOM 1480 C CA . ILE A 1 187 ? -6.387 -1.407 -2.695 1.00 93.44 187 ILE A CA 1
ATOM 1481 C C . ILE A 1 187 ? -5.931 -2.753 -3.261 1.00 93.44 187 ILE A C 1
ATOM 1483 O O . ILE A 1 187 ? -5.103 -3.441 -2.663 1.00 93.44 187 ILE A O 1
ATOM 1487 N N . TYR A 1 188 ? -6.478 -3.130 -4.411 1.00 91.50 188 TYR A N 1
ATOM 1488 C CA . TYR A 1 188 ? -6.147 -4.370 -5.105 1.00 91.50 188 TYR A CA 1
ATOM 1489 C C . TYR A 1 188 ? -4.857 -4.169 -5.898 1.00 91.50 188 TYR A C 1
ATOM 1491 O O . TYR A 1 188 ? -4.777 -3.263 -6.732 1.00 91.50 188 TYR A O 1
ATOM 1499 N N . LEU A 1 189 ? -3.842 -4.990 -5.633 1.00 90.00 189 LEU A N 1
ATOM 1500 C CA . LEU A 1 189 ? -2.564 -4.959 -6.337 1.00 90.00 189 LEU A CA 1
ATOM 1501 C C . LEU A 1 189 ? -2.523 -6.007 -7.447 1.00 90.00 189 LEU A C 1
ATOM 1503 O O . LEU A 1 189 ? -2.969 -7.137 -7.258 1.00 90.00 189 LEU A O 1
ATOM 1507 N N . LEU A 1 190 ? -1.847 -5.701 -8.556 1.00 84.38 190 LEU A N 1
ATOM 1508 C CA . LEU A 1 190 ? -1.608 -6.679 -9.626 1.00 84.38 190 LEU A CA 1
ATOM 1509 C C . LEU A 1 190 ? -0.759 -7.885 -9.209 1.00 84.38 190 LEU A C 1
ATOM 1511 O O . LEU A 1 190 ? -0.739 -8.894 -9.911 1.00 84.38 190 LEU A O 1
ATOM 1515 N N . SER A 1 191 ? -0.051 -7.803 -8.081 1.00 84.88 191 SER A N 1
ATOM 1516 C CA . SER A 1 191 ? 0.621 -8.962 -7.487 1.00 84.88 191 SER A CA 1
ATOM 1517 C C . SER A 1 191 ? -0.367 -10.008 -6.942 1.00 84.88 191 SER A C 1
ATOM 1519 O O . SER A 1 191 ? 0.062 -11.108 -6.582 1.00 84.88 191 SER A O 1
ATOM 1521 N N . GLY A 1 192 ? -1.665 -9.678 -6.880 1.00 87.69 192 GLY A N 1
ATOM 1522 C CA . GLY A 1 192 ? -2.743 -10.476 -6.294 1.00 87.69 192 GLY A CA 1
ATOM 1523 C C . GLY A 1 192 ? -2.983 -10.211 -4.803 1.00 87.69 192 GLY A C 1
ATOM 1524 O O . GLY A 1 192 ? -3.811 -10.886 -4.197 1.00 87.69 192 GLY A O 1
ATOM 1525 N N . GLU A 1 193 ? -2.258 -9.264 -4.203 1.00 92.31 193 GLU A N 1
ATOM 1526 C CA . GLU A 1 193 ? -2.439 -8.853 -2.805 1.00 92.31 193 GLU A CA 1
ATOM 1527 C C . GLU A 1 193 ? -3.522 -7.769 -2.698 1.00 92.31 193 GLU A C 1
ATOM 1529 O O . GLU A 1 193 ? -3.624 -6.904 -3.568 1.00 92.31 193 GLU A O 1
ATOM 1534 N N . VAL A 1 194 ? -4.293 -7.767 -1.610 1.00 93.31 194 VAL A N 1
ATOM 1535 C CA . VAL A 1 194 ? -5.205 -6.667 -1.266 1.00 93.31 194 VAL A CA 1
ATOM 1536 C C . VAL A 1 194 ? -4.666 -5.962 -0.029 1.00 93.31 194 VAL A C 1
ATOM 1538 O O . VAL A 1 194 ? -4.483 -6.592 1.010 1.00 93.31 194 VAL A O 1
ATOM 1541 N N . LEU A 1 195 ? -4.407 -4.658 -0.135 1.00 91.25 195 LEU A N 1
ATOM 1542 C CA . LEU A 1 195 ? -4.058 -3.829 1.016 1.00 91.25 195 LEU A CA 1
ATOM 1543 C C . LEU A 1 195 ? -5.338 -3.203 1.572 1.00 91.25 195 LEU A C 1
ATOM 1545 O O . LEU A 1 195 ? -5.963 -2.373 0.910 1.00 91.25 195 LEU A O 1
ATOM 1549 N N . THR A 1 196 ? -5.709 -3.597 2.784 1.00 91.44 196 THR A N 1
ATOM 1550 C CA . THR A 1 196 ? -6.918 -3.127 3.466 1.00 91.44 196 THR A CA 1
ATOM 1551 C C . THR A 1 196 ? -6.551 -2.097 4.532 1.00 91.44 196 THR A C 1
ATOM 1553 O O . THR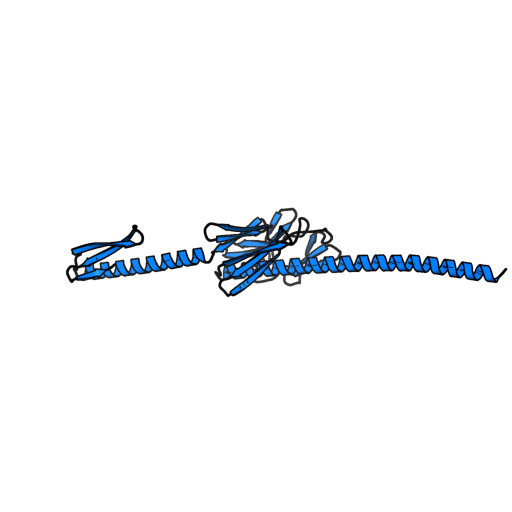 A 1 196 ? -5.769 -2.387 5.439 1.00 91.44 196 THR A O 1
ATOM 1556 N N . PHE A 1 197 ? -7.133 -0.901 4.439 1.00 90.31 197 PHE A N 1
ATOM 1557 C CA . PHE A 1 197 ? -7.001 0.174 5.426 1.00 90.31 197 PHE A CA 1
ATOM 1558 C C . PHE A 1 197 ? -8.376 0.518 6.007 1.00 90.31 197 PHE A C 1
ATOM 1560 O O . PHE A 1 197 ? -9.333 0.596 5.239 1.00 90.31 197 PHE A O 1
ATOM 1567 N N . PRO A 1 198 ? -8.512 0.754 7.324 1.00 87.81 198 PRO A N 1
ATOM 1568 C CA . PRO A 1 198 ? -9.744 1.321 7.869 1.00 87.81 198 PRO A CA 1
ATOM 1569 C C . PRO A 1 198 ? -9.971 2.735 7.309 1.00 87.81 198 PRO A C 1
ATOM 1571 O O . PRO A 1 198 ? -9.005 3.470 7.059 1.00 87.81 198 PRO A O 1
ATOM 1574 N N . THR A 1 199 ? -11.235 3.112 7.119 1.00 91.44 199 THR A N 1
ATOM 1575 C CA . THR A 1 199 ? -11.629 4.499 6.828 1.00 91.44 199 THR A CA 1
ATOM 1576 C C . THR A 1 199 ? -11.842 5.294 8.118 1.00 91.44 199 THR A C 1
ATOM 1578 O O . THR A 1 199 ? -11.849 4.738 9.221 1.00 91.44 199 THR A O 1
ATOM 1581 N N . TYR A 1 200 ? -12.018 6.610 7.987 1.00 85.94 200 TYR A N 1
ATOM 1582 C CA . TYR A 1 200 ? -12.394 7.475 9.105 1.00 85.94 200 TYR A CA 1
ATOM 1583 C C . TYR A 1 200 ? -13.743 7.084 9.737 1.00 85.94 200 TYR A C 1
ATOM 1585 O O . TYR A 1 200 ? -13.837 7.015 10.960 1.00 85.94 200 TYR A O 1
ATOM 1593 N N . ASP A 1 201 ? -14.750 6.736 8.930 1.00 84.12 201 ASP A N 1
ATOM 1594 C CA . ASP A 1 201 ? -16.081 6.351 9.423 1.00 84.12 201 ASP A CA 1
ATOM 1595 C C . ASP A 1 201 ? -16.014 5.121 10.349 1.00 84.12 201 ASP A C 1
ATOM 1597 O O . ASP A 1 201 ? -16.585 5.125 11.439 1.00 84.12 201 ASP A O 1
ATOM 1601 N N . LEU A 1 202 ? -15.230 4.098 9.980 1.00 86.81 202 LEU A N 1
ATOM 1602 C CA . LEU A 1 202 ? -15.007 2.920 10.828 1.00 86.81 202 LEU A CA 1
ATOM 1603 C C . LEU A 1 202 ? -14.234 3.255 12.117 1.00 86.81 202 LEU A C 1
ATOM 1605 O O . LEU A 1 202 ? -14.443 2.630 13.159 1.00 86.81 202 LEU A O 1
ATOM 1609 N N . TYR A 1 203 ? -13.323 4.230 12.060 1.00 82.88 203 TYR A N 1
ATOM 1610 C CA . TYR A 1 203 ? -12.599 4.704 13.238 1.00 82.88 203 TYR A CA 1
ATOM 1611 C C . TYR A 1 203 ? -13.536 5.405 14.235 1.00 82.88 203 TYR A C 1
ATOM 1613 O O . TYR A 1 203 ? -13.467 5.110 15.431 1.00 82.88 203 TYR A O 1
ATOM 1621 N N . GLU A 1 204 ? -14.442 6.263 13.759 1.00 84.62 204 GLU A N 1
ATOM 1622 C CA . GLU A 1 204 ? -15.472 6.894 14.595 1.00 84.62 204 GLU A CA 1
ATOM 1623 C C . GLU A 1 204 ? -16.437 5.848 15.182 1.00 84.62 204 GLU A C 1
ATOM 1625 O O . GLU A 1 204 ? -16.664 5.853 16.392 1.00 84.62 204 GLU A O 1
ATOM 1630 N N . ASP A 1 205 ? -16.898 4.868 14.393 1.00 86.88 205 ASP A N 1
ATOM 1631 C CA . ASP A 1 205 ? -17.720 3.746 14.886 1.00 86.88 205 ASP A CA 1
ATOM 1632 C C . ASP A 1 205 ? -17.036 2.960 16.024 1.00 86.88 205 ASP A C 1
ATOM 1634 O O . ASP A 1 205 ? -17.699 2.501 16.965 1.00 86.88 205 ASP A O 1
ATOM 1638 N N . TYR A 1 206 ? -15.708 2.794 15.976 1.00 84.12 206 TYR A N 1
ATOM 1639 C CA . TYR A 1 206 ? -14.947 2.183 17.070 1.00 84.12 206 TYR A CA 1
ATOM 1640 C C . TYR A 1 206 ? -14.788 3.107 18.283 1.00 84.12 206 TYR A C 1
ATOM 1642 O O . TYR A 1 206 ? -14.875 2.617 19.413 1.00 84.12 206 TYR A O 1
ATOM 1650 N N . LEU A 1 207 ? -14.589 4.417 18.096 1.00 81.88 207 LEU A N 1
ATOM 1651 C CA . LEU A 1 207 ? -14.584 5.373 19.211 1.00 81.88 207 LEU A CA 1
ATOM 1652 C C . LEU A 1 207 ? -15.925 5.353 19.949 1.00 81.88 207 LEU A C 1
ATOM 1654 O O . LEU A 1 207 ? -15.950 5.240 21.176 1.00 81.88 207 LEU A O 1
ATOM 1658 N N . ASP A 1 208 ? -17.030 5.374 19.210 1.00 86.81 208 ASP A N 1
ATOM 1659 C CA . ASP A 1 208 ? -18.388 5.342 19.749 1.00 86.81 208 ASP A CA 1
ATOM 1660 C C . ASP A 1 208 ? -18.648 4.072 20.580 1.00 86.81 208 ASP A C 1
ATOM 1662 O O . ASP A 1 208 ? -19.242 4.128 21.662 1.00 86.81 208 ASP A O 1
ATOM 1666 N N . GLN A 1 209 ? -18.152 2.918 20.119 1.00 86.19 209 GLN A N 1
ATOM 1667 C CA . GLN A 1 209 ? -18.195 1.656 20.868 1.00 86.19 209 GLN A CA 1
ATOM 1668 C C . GLN A 1 209 ? -17.330 1.691 22.138 1.00 86.19 209 GLN A C 1
ATOM 1670 O O . GLN A 1 209 ? -17.763 1.200 23.183 1.0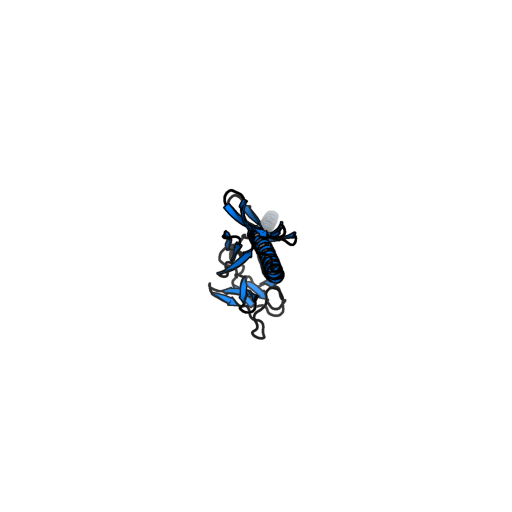0 86.19 209 GLN A O 1
ATOM 1675 N N . ILE A 1 210 ? -16.136 2.292 22.082 1.00 81.06 210 ILE A N 1
ATOM 1676 C CA . ILE A 1 210 ? -15.248 2.447 23.247 1.00 81.06 210 ILE A CA 1
ATOM 1677 C C . ILE A 1 210 ? -15.885 3.366 24.299 1.00 81.06 210 ILE A C 1
ATOM 1679 O O . ILE A 1 210 ? -15.857 3.036 25.487 1.00 81.06 210 ILE A O 1
ATOM 1683 N N . TYR A 1 211 ? -16.502 4.479 23.887 1.00 82.44 211 TYR A N 1
ATOM 1684 C CA . TYR A 1 211 ? -17.213 5.382 24.797 1.00 82.44 211 TYR A CA 1
ATOM 1685 C C . TYR A 1 211 ? -18.409 4.698 25.471 1.00 82.44 211 TYR A C 1
ATOM 1687 O O . TYR A 1 211 ? -18.559 4.802 26.690 1.00 82.44 211 TYR A O 1
ATOM 1695 N N . LYS A 1 212 ? -19.218 3.944 24.712 1.00 83.50 212 LYS A N 1
ATOM 1696 C CA . LYS A 1 212 ? -20.342 3.154 25.254 1.00 83.50 212 LYS A CA 1
ATOM 1697 C C . LYS A 1 212 ? -19.854 2.120 26.279 1.00 83.50 212 LYS A C 1
ATOM 1699 O O . LYS A 1 212 ? -20.340 2.111 27.405 1.00 83.50 212 LYS A O 1
ATOM 1704 N N . LEU A 1 213 ? -18.817 1.345 25.946 1.00 81.56 213 LEU A N 1
ATOM 1705 C CA . LEU A 1 213 ? -18.230 0.347 26.851 1.00 81.56 213 LEU A CA 1
ATOM 1706 C C . LEU A 1 213 ? -17.645 0.964 28.137 1.00 81.56 213 LEU A C 1
ATOM 1708 O O . LEU A 1 213 ? -17.727 0.355 29.205 1.00 81.56 213 LEU A O 1
ATOM 1712 N N . GLY A 1 214 ? -17.055 2.160 28.046 1.00 83.00 214 GLY A N 1
ATOM 1713 C CA . GLY A 1 214 ? -16.569 2.908 29.209 1.00 83.00 214 GLY A CA 1
ATOM 1714 C C . GLY A 1 214 ? -17.702 3.309 30.156 1.00 83.00 214 GLY A C 1
ATOM 1715 O O . GLY A 1 214 ? -17.620 3.041 31.355 1.00 83.00 214 GLY A O 1
ATOM 1716 N N . ASN A 1 215 ? -18.785 3.869 29.610 1.00 84.31 215 ASN A N 1
ATOM 1717 C CA . ASN A 1 215 ? -19.971 4.242 30.384 1.00 84.31 215 ASN A CA 1
ATOM 1718 C C . ASN A 1 215 ? -20.625 3.017 31.053 1.00 84.31 215 ASN A C 1
ATOM 1720 O O . ASN A 1 215 ? -20.916 3.060 32.249 1.00 84.31 215 ASN A O 1
ATOM 1724 N N . ASP A 1 216 ? -20.780 1.905 30.324 1.00 87.38 216 ASP A N 1
ATOM 1725 C CA . ASP A 1 216 ? -21.332 0.650 30.858 1.00 87.38 216 ASP A CA 1
ATOM 1726 C C . ASP A 1 216 ? -20.502 0.105 32.037 1.00 87.38 216 ASP A C 1
ATOM 1728 O O . ASP A 1 216 ? -21.046 -0.390 33.031 1.00 87.38 216 ASP A O 1
ATOM 1732 N N . LEU A 1 217 ? -19.169 0.210 31.958 1.00 88.81 217 LEU A N 1
ATOM 1733 C CA . LEU A 1 217 ? -18.269 -0.203 33.036 1.00 88.81 217 LEU A CA 1
ATOM 1734 C C . LEU A 1 217 ? -18.429 0.682 34.283 1.00 88.81 217 LEU A C 1
ATOM 1736 O O . LEU A 1 217 ? -18.504 0.157 35.399 1.00 88.81 217 LEU A O 1
ATOM 1740 N N . ASP A 1 218 ? -18.525 2.001 34.107 1.00 89.94 218 ASP A N 1
ATOM 1741 C CA . ASP A 1 218 ? -18.751 2.942 35.209 1.00 89.94 218 ASP A CA 1
ATOM 1742 C C . ASP A 1 218 ? -20.128 2.734 35.864 1.00 89.94 218 ASP A C 1
ATOM 1744 O O . ASP A 1 218 ? -20.233 2.748 37.097 1.00 89.94 218 ASP A O 1
ATOM 1748 N N . ALA A 1 219 ? -21.175 2.458 35.081 1.00 88.06 219 ALA A N 1
ATOM 1749 C CA . ALA A 1 219 ? -22.501 2.110 35.594 1.00 88.06 219 ALA A CA 1
ATOM 1750 C C . ALA A 1 219 ? -22.464 0.823 36.444 1.00 88.06 219 ALA A C 1
ATOM 1752 O O . ALA A 1 219 ? -23.002 0.785 37.557 1.00 88.06 219 ALA A O 1
ATOM 1753 N N . LEU A 1 220 ? -21.757 -0.219 35.985 1.00 90.19 220 LEU A N 1
ATOM 1754 C CA . LEU A 1 220 ? -21.560 -1.462 36.745 1.00 90.19 220 LEU A CA 1
ATOM 1755 C C . LEU A 1 220 ? -20.811 -1.240 38.071 1.00 90.19 220 LEU A C 1
ATOM 1757 O O . LEU A 1 220 ? -21.183 -1.834 39.091 1.00 90.19 220 LEU A O 1
ATOM 1761 N N . ILE A 1 221 ? -19.795 -0.370 38.089 1.00 90.06 221 ILE A N 1
ATOM 1762 C CA . ILE A 1 221 ? -19.070 0.010 39.315 1.00 90.06 221 ILE A CA 1
ATOM 1763 C C . ILE A 1 221 ? -20.016 0.711 40.299 1.00 90.06 221 ILE A C 1
ATOM 1765 O O . ILE A 1 221 ? -20.075 0.337 41.475 1.00 90.06 221 ILE A O 1
ATOM 1769 N N . GLN A 1 222 ? -20.807 1.676 39.823 1.00 91.88 222 GLN A N 1
ATOM 1770 C CA . GLN A 1 222 ? -21.771 2.392 40.660 1.00 91.88 222 GLN A CA 1
ATOM 1771 C C . GLN A 1 222 ? -22.856 1.452 41.220 1.00 91.88 222 GLN A C 1
ATOM 1773 O O . GLN A 1 222 ? -23.202 1.552 42.400 1.00 91.88 222 GLN A O 1
ATOM 1778 N N . ILE A 1 223 ? -23.344 0.484 40.433 1.00 90.94 223 ILE A N 1
ATOM 1779 C CA . ILE A 1 223 ? -24.302 -0.541 40.891 1.00 90.94 223 ILE A CA 1
ATOM 1780 C C . ILE A 1 223 ? -23.676 -1.433 41.977 1.00 90.94 223 ILE A C 1
ATOM 1782 O O . ILE A 1 223 ? -24.333 -1.753 42.976 1.00 90.94 223 ILE A O 1
ATOM 1786 N N . TYR A 1 224 ? -22.404 -1.814 41.828 1.00 90.81 224 TYR A N 1
ATOM 1787 C CA . TYR A 1 224 ? -21.679 -2.593 42.835 1.00 90.81 224 TYR A CA 1
ATOM 1788 C C . TYR A 1 224 ? -21.513 -1.823 44.156 1.00 90.81 224 TYR A C 1
ATOM 1790 O O . TYR A 1 224 ? -21.808 -2.367 45.228 1.00 90.81 224 TYR A O 1
ATOM 1798 N N . ASP A 1 225 ? -21.112 -0.550 44.108 1.00 93.81 225 ASP A N 1
ATOM 1799 C CA . ASP A 1 225 ? -21.003 0.277 45.315 1.00 93.81 225 ASP A CA 1
ATOM 1800 C C . ASP A 1 225 ? -22.378 0.588 45.932 1.00 93.81 225 ASP A C 1
ATOM 1802 O O . ASP A 1 225 ? -22.520 0.552 47.159 1.00 93.81 225 ASP A O 1
ATOM 1806 N N . ALA A 1 226 ? -23.427 0.796 45.131 1.00 91.25 226 ALA A N 1
ATOM 1807 C CA . ALA A 1 226 ? -24.798 0.917 45.628 1.00 91.25 226 ALA A CA 1
ATOM 1808 C C . ALA A 1 226 ? -25.226 -0.352 46.389 1.00 91.25 226 ALA A C 1
ATOM 1810 O O . ALA A 1 226 ? -25.726 -0.271 47.518 1.00 91.25 226 ALA A O 1
ATOM 1811 N N . LYS A 1 227 ? -24.937 -1.538 45.833 1.00 90.06 227 LYS A N 1
ATOM 1812 C CA . LYS A 1 227 ? -25.210 -2.831 46.476 1.00 90.06 227 LYS A CA 1
ATOM 1813 C C . LYS A 1 227 ? -24.436 -3.007 47.787 1.00 90.06 227 LYS A C 1
ATOM 1815 O O . LYS A 1 227 ? -25.020 -3.437 48.784 1.00 90.06 227 LYS A O 1
ATOM 1820 N N . LYS A 1 228 ? -23.149 -2.657 47.804 1.00 94.38 228 LYS A N 1
ATOM 1821 C CA . LYS A 1 228 ? -22.268 -2.690 48.988 1.00 94.38 228 LYS A CA 1
ATOM 1822 C C . LYS A 1 228 ? -22.749 -1.760 50.108 1.00 94.38 228 LYS A C 1
ATOM 1824 O O . LYS A 1 228 ? -22.639 -2.111 51.280 1.00 94.38 228 LYS A O 1
ATOM 1829 N N . ASN A 1 229 ? -23.345 -0.622 49.753 1.00 94.06 229 ASN A N 1
ATOM 1830 C CA . ASN A 1 229 ? -23.956 0.327 50.690 1.00 94.06 229 ASN A CA 1
ATOM 1831 C C . ASN A 1 229 ? -25.415 -0.016 51.070 1.00 94.06 229 ASN A C 1
ATOM 1833 O O . ASN A 1 229 ? -26.081 0.777 51.734 1.00 94.06 229 ASN A O 1
ATOM 1837 N N . ASN A 1 230 ? -25.916 -1.202 50.694 1.00 94.19 230 ASN A N 1
ATOM 1838 C CA . ASN A 1 230 ? -27.297 -1.657 50.919 1.00 94.19 230 ASN A CA 1
ATOM 1839 C C . ASN A 1 230 ? -28.377 -0.733 50.324 1.00 94.19 230 ASN A C 1
ATOM 1841 O O . ASN A 1 230 ? -29.513 -0.709 50.808 1.00 94.19 230 ASN A O 1
ATOM 1845 N N . LEU A 1 231 ? -28.046 0.003 49.260 1.00 94.19 231 LEU A N 1
ATOM 1846 C CA . LEU A 1 231 ? -29.051 0.698 48.470 1.00 94.19 231 LEU A CA 1
ATOM 1847 C C . LEU A 1 231 ? -29.874 -0.317 47.667 1.00 94.19 231 LEU A C 1
ATOM 1849 O O . LEU A 1 231 ? -29.380 -1.367 47.249 1.00 94.19 231 LEU A O 1
ATOM 1853 N N . PHE A 1 232 ? -31.143 0.008 47.444 1.00 90.25 232 PHE A N 1
ATOM 1854 C CA . PHE A 1 232 ? -32.050 -0.778 46.614 1.00 90.25 232 PHE A CA 1
ATOM 1855 C C . PHE A 1 232 ? -32.785 0.119 45.622 1.00 90.25 232 PHE A C 1
ATOM 1857 O O . PHE A 1 232 ? -33.150 1.254 45.935 1.00 90.25 232 PHE A O 1
ATOM 1864 N N . VAL A 1 233 ? -32.991 -0.405 44.417 1.00 94.31 233 VAL A N 1
ATOM 1865 C CA . VAL A 1 233 ? -33.684 0.287 43.330 1.00 94.31 233 VAL A CA 1
ATOM 1866 C C . VAL A 1 233 ? -35.161 0.464 43.698 1.00 94.31 233 VAL A C 1
ATOM 1868 O O . VAL A 1 233 ? -35.822 -0.485 44.121 1.00 94.31 233 VAL A O 1
ATOM 1871 N N . ARG A 1 234 ? -35.674 1.689 43.552 1.00 95.38 234 ARG A N 1
ATOM 1872 C CA . ARG A 1 234 ? -37.106 2.025 43.645 1.00 95.38 234 ARG A CA 1
ATOM 1873 C C . ARG A 1 234 ? -37.785 1.958 42.280 1.00 95.38 234 ARG A C 1
ATOM 1875 O O . ARG A 1 234 ? -38.898 1.451 42.189 1.00 95.38 234 ARG A O 1
ATOM 1882 N N . THR A 1 235 ? -37.114 2.482 41.256 1.00 94.81 235 THR A N 1
ATOM 1883 C CA . THR A 1 235 ? -37.648 2.655 39.901 1.00 94.81 235 THR A CA 1
ATOM 1884 C C . THR A 1 235 ? -36.534 2.420 38.888 1.00 94.81 235 THR A C 1
ATOM 1886 O O . THR A 1 235 ? -35.392 2.793 39.142 1.00 94.81 235 THR A O 1
ATOM 1889 N N . VAL A 1 236 ? -36.883 1.840 37.741 1.00 94.19 236 VAL A N 1
ATOM 1890 C CA . VAL A 1 236 ? -36.038 1.792 36.544 1.00 94.19 236 VAL A CA 1
ATOM 1891 C C . VAL A 1 236 ? -36.800 2.507 35.431 1.00 94.19 236 VAL A C 1
ATOM 1893 O O . VAL A 1 236 ? -37.975 2.199 35.216 1.00 94.19 236 VAL A O 1
ATOM 1896 N N . VAL A 1 237 ? -36.170 3.475 34.769 1.00 94.19 237 VAL A N 1
ATOM 1897 C CA . VAL A 1 237 ? -36.779 4.304 33.716 1.00 94.19 237 VAL A CA 1
ATOM 1898 C C . VAL A 1 237 ? -35.998 4.098 32.414 1.00 94.19 237 VAL A C 1
ATOM 1900 O O . VAL A 1 237 ? -34.782 4.259 32.436 1.00 94.19 237 VAL A O 1
ATOM 1903 N N . PRO A 1 238 ? -36.636 3.734 31.286 1.00 93.94 238 PRO A N 1
ATOM 1904 C CA . PRO A 1 238 ? -35.934 3.619 30.011 1.00 93.94 238 PRO A CA 1
ATOM 1905 C C . PRO A 1 238 ? -35.480 4.997 29.513 1.00 93.94 238 PRO A C 1
ATOM 1907 O O . PRO A 1 238 ? -36.261 5.952 29.507 1.00 93.94 238 PRO A O 1
ATOM 1910 N N . ILE A 1 239 ? -34.233 5.076 29.056 1.00 90.75 239 ILE A N 1
ATOM 1911 C CA . ILE A 1 239 ? -33.675 6.223 28.334 1.00 90.75 239 ILE A CA 1
ATOM 1912 C C . ILE A 1 239 ? -33.956 5.986 26.848 1.00 90.75 239 ILE A C 1
ATOM 1914 O O . ILE A 1 239 ? -33.653 4.910 26.332 1.00 90.75 239 ILE A O 1
ATOM 1918 N N . VAL A 1 240 ? -34.578 6.954 26.170 1.00 92.56 240 VAL A N 1
ATOM 1919 C CA . VAL A 1 240 ? -35.084 6.793 24.797 1.00 92.56 240 VAL A CA 1
ATOM 1920 C C . VAL A 1 240 ? -34.521 7.874 23.881 1.00 92.56 240 VAL A C 1
ATOM 1922 O O . VAL A 1 240 ? -34.765 9.059 24.108 1.00 92.56 240 VAL A O 1
ATOM 1925 N N . GLU A 1 241 ? -33.851 7.461 22.808 1.00 89.69 241 GLU A N 1
ATOM 1926 C CA . GLU A 1 241 ? -33.355 8.330 21.735 1.00 89.69 241 GLU A CA 1
ATOM 1927 C C . GLU A 1 241 ? -33.881 7.825 20.391 1.00 89.69 241 GLU A C 1
ATOM 1929 O O . GLU A 1 241 ? -33.931 6.626 20.152 1.00 89.69 241 GLU A O 1
ATOM 1934 N N . ASN A 1 242 ? -34.322 8.727 19.506 1.00 85.12 242 ASN A N 1
ATOM 1935 C CA . ASN A 1 242 ? -34.816 8.385 18.160 1.00 85.12 242 ASN A CA 1
ATOM 1936 C C . ASN A 1 242 ? -35.859 7.240 18.102 1.00 85.12 242 ASN A C 1
ATOM 1938 O O . ASN A 1 242 ? -35.989 6.563 17.089 1.00 85.12 242 ASN A O 1
ATOM 1942 N N . THR A 1 243 ? -36.669 7.097 19.160 1.00 85.00 243 THR A N 1
ATOM 1943 C CA . THR A 1 243 ? -37.667 6.030 19.422 1.00 85.00 243 THR A CA 1
ATOM 1944 C C . THR A 1 243 ? -37.134 4.683 19.921 1.00 85.00 243 THR A C 1
ATOM 1946 O O . THR A 1 243 ? -37.936 3.878 20.398 1.00 85.00 243 THR A O 1
ATOM 1949 N N . ASP A 1 244 ? -35.818 4.484 19.950 1.00 89.19 244 ASP A N 1
ATOM 1950 C CA . ASP A 1 244 ? -35.175 3.297 20.513 1.00 89.19 244 ASP A CA 1
ATOM 1951 C C . ASP A 1 244 ? -34.833 3.486 21.999 1.00 89.19 244 ASP A C 1
ATOM 1953 O O . ASP A 1 244 ? -34.512 4.583 22.458 1.00 89.19 244 ASP A O 1
ATOM 1957 N N . THR A 1 245 ? -34.908 2.407 22.785 1.00 90.31 245 THR A N 1
ATOM 1958 C CA . THR A 1 245 ? -34.444 2.421 24.185 1.00 90.31 245 THR A CA 1
ATOM 1959 C C . THR A 1 245 ? -32.939 2.186 24.212 1.00 90.31 245 THR A C 1
ATOM 1961 O O . THR A 1 245 ? -32.491 1.076 23.934 1.00 90.31 245 THR A O 1
ATOM 1964 N N . VAL A 1 246 ? -32.176 3.224 24.554 1.00 86.81 246 VAL A N 1
ATOM 1965 C CA . VAL A 1 246 ? -30.702 3.234 24.519 1.00 86.81 246 VAL A CA 1
ATOM 1966 C C . VAL A 1 246 ? -30.047 2.970 25.878 1.00 86.81 246 VAL A C 1
ATOM 1968 O O . VAL A 1 246 ? -28.850 2.723 25.937 1.00 86.81 246 VAL A O 1
ATOM 1971 N N . GLY A 1 247 ? -30.813 2.992 26.973 1.00 87.94 247 GLY A N 1
ATOM 1972 C CA . GLY A 1 247 ? -30.300 2.754 28.326 1.00 87.94 247 GLY A CA 1
ATOM 1973 C C . GLY A 1 247 ? -31.401 2.711 29.386 1.00 87.94 247 GLY A C 1
ATOM 1974 O O . GLY A 1 247 ? -32.591 2.745 29.055 1.00 87.94 247 GLY A O 1
ATOM 1975 N N . TYR A 1 248 ? -31.021 2.652 30.666 1.00 91.00 248 TYR A N 1
ATOM 1976 C CA . TYR A 1 248 ? -31.966 2.621 31.787 1.00 91.00 248 TYR A CA 1
ATOM 1977 C C . TYR A 1 248 ? -31.442 3.379 33.013 1.00 91.00 248 TYR A C 1
ATOM 1979 O O . TYR A 1 248 ? -30.504 2.930 33.661 1.00 91.00 248 TYR A O 1
ATOM 1987 N N . GLU A 1 249 ? -32.136 4.440 33.426 1.00 93.19 249 GLU A N 1
ATOM 1988 C CA . GLU A 1 249 ? -31.849 5.110 34.694 1.00 93.19 249 GLU A CA 1
ATOM 1989 C C . GLU A 1 249 ? -32.420 4.296 35.872 1.00 93.19 249 GLU A C 1
ATOM 1991 O O . GLU A 1 249 ? -33.634 4.080 35.982 1.00 93.19 249 GLU A O 1
ATOM 1996 N N . MET A 1 250 ? -31.555 3.852 36.787 1.00 93.62 250 MET A N 1
ATOM 1997 C CA . MET A 1 250 ? -31.928 3.211 38.050 1.00 93.62 250 MET A CA 1
ATOM 1998 C C . MET A 1 250 ? -31.955 4.234 39.187 1.00 93.62 250 MET A C 1
ATOM 2000 O O . MET A 1 250 ? -30.915 4.738 39.604 1.00 93.62 250 MET A O 1
ATOM 2004 N N . VAL A 1 251 ? -33.134 4.490 39.760 1.00 93.88 251 VAL A N 1
ATOM 2005 C CA . VAL A 1 251 ? -33.308 5.406 40.900 1.00 93.88 251 VAL A CA 1
ATOM 2006 C C . VAL A 1 251 ? -33.340 4.620 42.210 1.00 93.88 251 VAL A C 1
ATOM 2008 O O . VAL A 1 251 ? -34.194 3.751 42.407 1.00 93.88 251 VAL A O 1
ATOM 2011 N N . PHE A 1 252 ? -32.438 4.940 43.137 1.00 92.94 252 PHE A N 1
ATOM 2012 C CA . PHE A 1 252 ? -32.250 4.218 44.399 1.00 92.94 252 PHE A CA 1
ATOM 2013 C C . PHE A 1 252 ? -33.065 4.793 45.567 1.00 92.94 252 PHE A C 1
ATOM 2015 O O . PHE A 1 252 ? -33.679 5.861 45.507 1.00 92.94 252 PHE A O 1
ATOM 2022 N N . ASN A 1 253 ? -33.101 4.056 46.679 1.00 94.12 253 ASN A N 1
ATOM 2023 C CA . ASN A 1 253 ? -33.927 4.370 47.844 1.00 94.12 253 ASN A CA 1
ATOM 2024 C C . ASN A 1 253 ? -33.577 5.682 48.568 1.00 94.12 253 ASN A C 1
ATOM 2026 O O . ASN A 1 253 ? -34.448 6.219 49.261 1.00 94.12 253 ASN A O 1
ATOM 2030 N N . ASN A 1 254 ? -32.347 6.162 48.381 1.00 92.06 254 ASN A N 1
ATOM 2031 C CA . ASN A 1 254 ? -31.759 7.428 48.835 1.00 92.06 254 ASN A CA 1
ATOM 2032 C C . ASN A 1 254 ? -31.903 8.587 47.818 1.00 92.06 254 ASN A C 1
ATOM 2034 O O . ASN A 1 254 ? -31.371 9.666 48.073 1.00 92.06 254 ASN A O 1
ATOM 2038 N N . SER A 1 255 ? -32.584 8.365 46.688 1.00 89.00 255 SER A N 1
ATOM 2039 C CA . SER A 1 255 ? -32.758 9.320 45.581 1.00 89.00 255 SER A CA 1
ATOM 2040 C C . SER A 1 255 ? -31.509 9.626 44.738 1.00 89.00 255 SER A C 1
ATOM 2042 O O . SER A 1 255 ? -31.549 10.574 43.959 1.00 89.00 255 SER A O 1
ATOM 2044 N N . THR A 1 256 ? -30.422 8.850 44.838 1.00 91.56 256 THR A N 1
ATOM 2045 C CA . THR A 1 256 ? -29.374 8.876 43.797 1.00 91.56 256 THR A CA 1
ATOM 2046 C C . THR A 1 256 ? -29.822 8.051 42.596 1.00 91.56 256 THR A C 1
ATOM 2048 O O . THR A 1 256 ? -30.513 7.044 42.778 1.00 91.56 256 THR A O 1
ATOM 2051 N N . SER A 1 257 ? -29.401 8.434 41.393 1.00 90.56 257 SER A N 1
ATOM 2052 C CA . SER A 1 257 ? -29.576 7.633 40.182 1.00 90.56 257 SER A CA 1
ATOM 2053 C C . SER A 1 257 ? -28.246 7.240 39.542 1.00 90.56 257 SER A C 1
ATOM 2055 O O . SER A 1 257 ? -27.209 7.841 39.823 1.00 90.56 257 SER A O 1
ATOM 2057 N N . ILE A 1 258 ? -28.302 6.176 38.745 1.00 90.88 258 ILE A N 1
ATOM 2058 C CA . ILE A 1 258 ? -27.241 5.665 37.870 1.00 90.88 258 ILE A CA 1
ATOM 2059 C C . ILE A 1 258 ? -27.904 5.479 36.504 1.00 90.88 258 ILE A C 1
ATOM 2061 O O . ILE A 1 258 ? -29.024 4.963 36.469 1.00 90.88 258 ILE A O 1
ATOM 2065 N N . SER A 1 259 ? -27.233 5.881 35.428 1.00 87.31 259 SER A N 1
ATOM 2066 C CA . SER A 1 259 ? -27.663 5.681 34.036 1.00 87.31 259 SER A CA 1
ATOM 2067 C C . SER A 1 259 ? -26.767 4.672 33.335 1.00 87.31 259 SER A C 1
ATOM 2069 O O . SER A 1 259 ? -25.581 4.620 33.732 1.00 87.31 259 SER A O 1
#

pLDDT: mean 84.49, std 12.6, range [45.78, 96.31]

Foldseek 3Di:
DVPVVVVVVVVVVVVVVVVVVVVVVVVVVVVVVVVVLQVVVQVQVQLLLVLQLVLQVCVVVLKFWADKDFDDDPNDGQWMWTAIPVRDIGIQGWNFDAFDKQWHWDADPVGFIFIWIAAPNDIDFDADPVRDGQTSNPFTKHWHADPQWIWIDRPNPPDTDTHGGVPPDTHGGQFDDWDDDPQWIWTQGPSRDTRIGGYPVVVVVVVVVVVVVVLVVVLVVVVVVCVVVVKDFPDWAFDDDPRDRPDIWTQTPVRDIRD